Protein AF-A0A327WP35-F1 (afdb_monomer)

Foldseek 3Di:
DVVVVVVVVVVVVVVVVVVVVVVVVCVVPDQDVLFQPPPPQFQKAKEAQAQEDDPDPPPDPDDDPPDLQNGKIWMDGRHDTPDIGRGPPDDDDPRYHYHHQNVYYDYQFAAAQEDADDDPVVQSVCVVVRHQHYEHEADDLVLVVVQVCVVVVVTDGHNYAYAYHAEDADDPPDDPRHHHDDDPVSVVVVVVVRVVSPHFDKDFAFPDDCVVPVCSVVQTQWIDGPNDIQGNVNVVVVVCVVVDPDVVVVVVVVVVVVCVVPVD

Nearest PDB structures (foldseek):
  2p9b-assembly1_A  TM=7.396E-01  e=9.926E-09  Bifidobacterium longum NCC2705
  6i5s-assembly1_A  TM=8.007E-01  e=2.332E-06  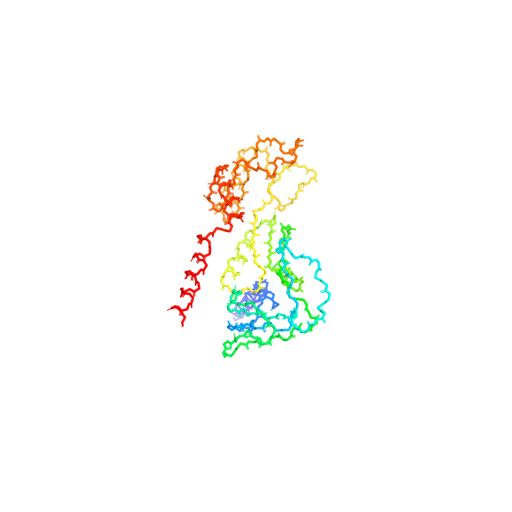Streptomyces purpureus
  3mkv-assembly1_G  TM=6.821E-01  e=1.939E-07  unidentified
  4ub9-assembly1_D  TM=6.485E-01  e=1.435E-06  Gulosibacter molinativorax

Solvent-accessible surface area (backbone atoms only — not comparable to full-atom values): 15355 Å² total; per-r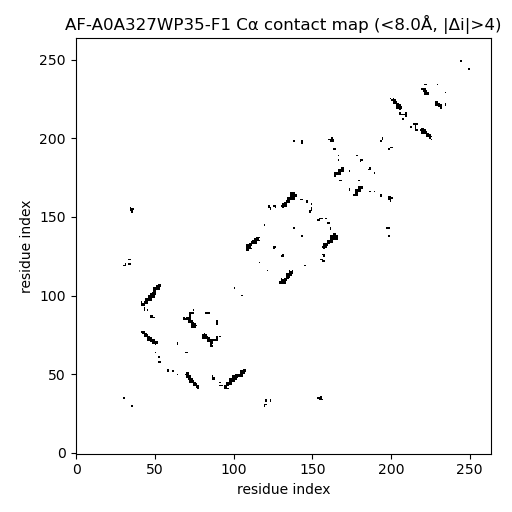esidue (Å²): 123,68,66,65,53,53,53,52,53,51,51,50,51,50,52,51,50,51,51,50,52,52,49,51,50,51,59,72,69,48,77,58,67,82,35,58,57,82,66,85,74,60,66,23,40,32,41,25,38,18,37,73,58,67,91,54,98,80,58,65,84,79,67,78,74,89,47,79,85,66,21,23,19,40,34,32,45,73,94,40,80,75,46,77,42,47,40,92,67,64,86,72,66,91,80,43,44,77,40,84,30,68,95,39,74,47,62,79,66,39,69,47,79,77,40,76,71,87,54,76,68,54,38,47,53,38,44,75,72,46,28,46,30,37,28,29,61,47,24,50,79,64,55,58,52,47,42,52,36,42,75,68,66,68,36,64,59,38,51,68,44,47,30,38,51,42,75,43,53,84,60,97,84,58,53,92,82,41,45,72,37,90,46,72,68,52,46,52,50,50,54,52,52,35,47,75,74,68,32,62,77,72,48,73,41,54,82,58,65,51,91,83,42,63,69,38,70,80,62,45,49,23,40,35,48,93,94,41,80,35,46,46,69,56,50,50,51,51,53,49,55,74,70,50,88,42,74,66,55,54,50,51,51,49,50,50,55,48,50,57,68,73,77,110

Structure (mmCIF, N/CA/C/O backbone):
data_AF-A0A327WP35-F1
#
_entry.id   AF-A0A327WP35-F1
#
loop_
_atom_site.group_PDB
_atom_site.id
_atom_site.type_symbol
_atom_site.label_atom_id
_atom_site.label_alt_id
_atom_site.label_comp_id
_atom_site.label_asym_id
_atom_site.label_entity_id
_atom_site.label_seq_id
_atom_site.pdbx_PDB_ins_code
_atom_site.Cartn_x
_atom_site.Cartn_y
_atom_site.Cartn_z
_atom_site.occupancy
_atom_site.B_iso_or_equiv
_atom_site.auth_seq_id
_atom_site.auth_comp_id
_atom_site.auth_asym_id
_atom_site.auth_atom_id
_atom_site.pdbx_PDB_model_num
ATOM 1 N N . MET A 1 1 ? 46.473 -48.676 14.036 1.00 58.28 1 MET A N 1
ATOM 2 C CA . MET A 1 1 ? 45.541 -47.990 14.966 1.00 58.28 1 MET A CA 1
ATOM 3 C C . MET A 1 1 ? 45.410 -46.455 14.823 1.00 58.28 1 MET A C 1
ATOM 5 O O . MET A 1 1 ? 44.336 -45.978 15.166 1.00 58.28 1 MET A O 1
ATOM 9 N N . PRO A 1 2 ? 46.379 -45.650 14.324 1.00 69.69 2 PRO A N 1
ATOM 10 C CA . PRO A 1 2 ? 46.227 -44.179 14.314 1.00 69.69 2 PRO A CA 1
ATOM 11 C C . PRO A 1 2 ? 45.311 -43.630 13.198 1.00 69.69 2 PRO A C 1
ATOM 13 O O . PRO A 1 2 ? 44.576 -42.672 13.425 1.00 69.69 2 PRO A O 1
ATOM 16 N N . ARG A 1 3 ? 45.270 -44.276 12.021 1.00 69.44 3 ARG A N 1
ATOM 17 C CA . ARG A 1 3 ? 44.440 -43.836 10.878 1.00 69.44 3 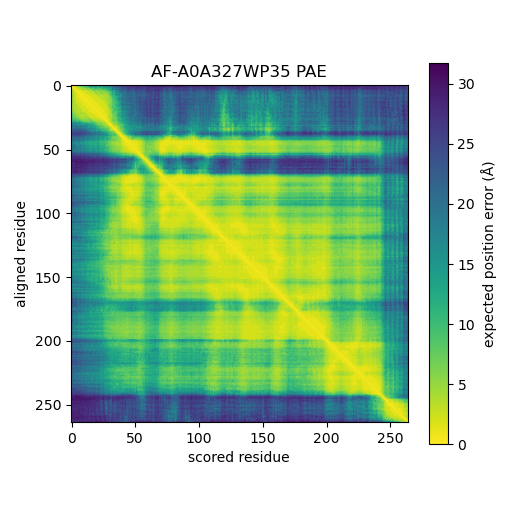ARG A CA 1
ATOM 18 C C . ARG A 1 3 ? 42.931 -43.866 11.154 1.00 69.44 3 ARG A C 1
ATOM 20 O O . ARG A 1 3 ? 42.230 -42.947 10.754 1.00 69.44 3 ARG A O 1
ATOM 27 N N . SER A 1 4 ? 42.425 -44.869 11.875 1.00 75.50 4 SER A N 1
ATOM 28 C CA . SER A 1 4 ? 40.988 -44.968 12.183 1.00 75.50 4 SER A CA 1
ATOM 29 C C . SER A 1 4 ? 40.518 -43.912 13.189 1.00 75.50 4 SER A C 1
ATOM 31 O O . SER A 1 4 ? 39.384 -43.448 13.093 1.00 75.50 4 SER A O 1
ATOM 33 N N . LYS A 1 5 ? 41.383 -43.486 14.122 1.00 76.38 5 LYS A N 1
ATOM 34 C CA . LYS A 1 5 ? 41.104 -42.351 15.017 1.00 76.38 5 LYS A CA 1
ATOM 35 C C . LYS A 1 5 ? 41.083 -41.030 14.247 1.00 76.38 5 LYS A C 1
ATOM 37 O O . LYS A 1 5 ? 40.146 -40.265 14.425 1.00 76.38 5 LYS A O 1
ATOM 42 N N . ALA A 1 6 ? 42.046 -40.804 13.351 1.00 78.31 6 ALA A N 1
ATOM 43 C CA . ALA A 1 6 ? 42.086 -39.602 12.516 1.00 78.31 6 ALA A CA 1
ATOM 44 C C . ALA A 1 6 ? 40.848 -39.474 11.608 1.00 78.31 6 ALA A C 1
ATOM 46 O O . ALA A 1 6 ? 40.255 -38.404 11.539 1.00 78.31 6 ALA A O 1
ATOM 47 N N . ILE A 1 7 ? 40.400 -40.576 10.991 1.00 83.56 7 ILE A N 1
ATOM 48 C CA . ILE A 1 7 ? 39.177 -40.600 10.168 1.00 83.56 7 ILE A CA 1
ATOM 49 C C . ILE A 1 7 ? 37.931 -40.283 11.011 1.00 83.56 7 ILE A C 1
ATOM 51 O O . ILE A 1 7 ? 37.096 -39.492 10.585 1.00 83.56 7 ILE A O 1
ATOM 55 N N . LYS A 1 8 ? 37.810 -40.844 12.224 1.00 83.19 8 LYS A N 1
ATOM 56 C CA . LYS A 1 8 ? 36.684 -40.542 13.129 1.00 83.19 8 LYS A CA 1
ATOM 57 C C . LYS A 1 8 ? 36.677 -39.082 13.584 1.00 83.19 8 LYS A C 1
ATOM 59 O O . LYS A 1 8 ? 35.620 -38.464 13.593 1.00 83.19 8 LYS A O 1
ATOM 64 N N . VAL A 1 9 ? 37.840 -38.528 13.928 1.00 83.69 9 VAL A N 1
ATOM 65 C CA . VAL A 1 9 ? 37.973 -37.114 14.316 1.00 83.69 9 VAL A CA 1
ATOM 66 C C . VAL A 1 9 ? 37.618 -36.193 13.145 1.00 83.69 9 VAL A C 1
ATOM 68 O O . VAL A 1 9 ? 36.856 -35.251 13.335 1.00 83.69 9 VAL A O 1
ATOM 71 N N . ALA A 1 10 ? 38.084 -36.498 11.930 1.00 83.38 10 ALA A N 1
ATOM 72 C CA . ALA A 1 10 ? 37.740 -35.737 10.730 1.00 83.38 10 ALA A CA 1
ATOM 73 C C . ALA A 1 10 ? 36.239 -35.809 10.394 1.00 83.38 10 ALA A C 1
ATOM 75 O O . ALA A 1 10 ? 35.638 -34.791 10.063 1.00 83.38 10 ALA A O 1
ATOM 76 N N . ALA A 1 11 ? 35.614 -36.984 10.534 1.00 87.38 11 ALA A N 1
ATOM 77 C CA . ALA A 1 11 ? 34.177 -37.151 10.323 1.00 87.38 11 ALA A CA 1
ATOM 78 C C . ALA A 1 11 ? 33.345 -36.353 11.343 1.00 87.38 11 ALA A C 1
ATOM 80 O O . ALA A 1 11 ? 32.386 -35.687 10.964 1.00 87.38 11 ALA A O 1
ATOM 81 N N . ILE A 1 12 ? 33.736 -36.366 12.623 1.00 89.69 12 ILE A N 1
ATOM 82 C CA . ILE A 1 12 ? 33.080 -35.569 13.671 1.00 89.69 12 ILE A CA 1
ATOM 83 C C . ILE A 1 12 ? 33.238 -34.069 13.388 1.00 89.69 12 ILE A C 1
ATOM 85 O O . ILE A 1 12 ? 32.255 -33.335 13.454 1.00 89.69 12 ILE A O 1
ATOM 89 N N . ALA A 1 13 ? 34.441 -33.617 13.021 1.00 87.00 13 ALA A N 1
ATOM 90 C CA . ALA A 1 13 ? 34.689 -32.219 12.674 1.00 87.00 13 ALA A CA 1
ATOM 91 C C . ALA A 1 13 ? 33.832 -31.764 11.481 1.00 87.00 13 ALA A C 1
ATOM 93 O O . ALA A 1 13 ? 33.217 -30.706 11.550 1.00 87.00 13 ALA A O 1
ATOM 94 N N . LEU A 1 14 ? 33.715 -32.589 10.434 1.00 90.75 14 LEU A N 1
ATOM 95 C CA . LEU A 1 14 ? 32.868 -32.301 9.275 1.00 90.75 14 LEU A CA 1
ATOM 96 C C . LEU A 1 14 ? 31.386 -32.181 9.657 1.00 90.75 14 LEU A C 1
ATOM 98 O O . LEU A 1 14 ? 30.721 -31.244 9.224 1.00 90.75 14 LEU A O 1
ATOM 102 N N . VAL A 1 15 ? 30.870 -33.091 10.490 1.00 92.88 15 VAL A N 1
ATOM 103 C CA . VAL A 1 15 ? 29.480 -33.032 10.975 1.00 92.88 15 VAL A CA 1
ATOM 104 C C . VAL A 1 15 ? 29.236 -31.759 11.786 1.00 92.88 15 VAL A C 1
ATOM 106 O O . VAL A 1 15 ? 28.225 -31.093 11.574 1.00 92.88 15 VAL A O 1
ATOM 109 N N . ILE A 1 16 ? 30.171 -31.377 12.661 1.00 91.38 16 ILE A N 1
ATOM 110 C CA . ILE A 1 16 ? 30.085 -30.127 13.430 1.00 91.38 16 ILE A CA 1
ATOM 111 C C . ILE A 1 16 ? 30.112 -28.918 12.489 1.00 91.38 16 ILE A C 1
ATOM 113 O O . ILE A 1 16 ? 29.276 -28.032 12.630 1.00 91.38 16 ILE A O 1
ATOM 117 N N . SER A 1 17 ? 31.008 -28.882 11.500 1.00 90.69 17 SER A N 1
ATOM 118 C CA . SER A 1 17 ? 31.070 -27.788 10.524 1.00 90.69 17 SER A CA 1
ATOM 119 C C . SER A 1 17 ? 29.780 -27.666 9.714 1.00 90.69 17 SER A C 1
ATOM 121 O O . SER A 1 17 ? 29.277 -26.558 9.552 1.00 90.69 17 SER A O 1
ATOM 123 N N . ILE A 1 18 ? 29.204 -28.783 9.260 1.00 92.69 18 ILE A N 1
ATOM 124 C CA . ILE A 1 18 ? 27.910 -28.790 8.564 1.00 92.69 18 ILE A CA 1
ATOM 125 C C . ILE A 1 18 ? 26.802 -28.279 9.492 1.00 92.69 18 ILE A C 1
ATOM 127 O O . ILE A 1 18 ? 26.010 -27.439 9.077 1.00 92.69 18 ILE A O 1
ATOM 131 N N . ALA A 1 19 ? 26.761 -28.725 10.750 1.00 89.50 19 ALA A N 1
ATOM 132 C CA . ALA A 1 19 ? 25.765 -28.276 11.721 1.00 89.50 19 ALA A CA 1
ATOM 133 C C . ALA A 1 19 ? 25.895 -26.777 12.046 1.00 89.50 19 ALA A C 1
ATOM 135 O O . ALA A 1 19 ? 24.884 -26.081 12.143 1.00 89.50 19 ALA A O 1
ATOM 136 N N . VAL A 1 20 ? 27.120 -26.260 12.169 1.00 91.25 20 VAL A N 1
ATOM 137 C CA . VAL A 1 20 ? 27.394 -24.832 12.388 1.00 91.25 20 VAL A CA 1
ATOM 138 C C . VAL A 1 20 ? 26.987 -24.016 11.167 1.00 91.25 20 VAL A C 1
ATOM 140 O O . VAL A 1 20 ? 26.280 -23.026 11.321 1.00 91.25 20 VAL A O 1
ATOM 143 N N . LEU A 1 21 ? 27.357 -24.445 9.957 1.00 90.00 21 LEU A N 1
ATOM 144 C CA . LEU A 1 21 ? 26.956 -23.772 8.720 1.00 90.00 21 LEU A CA 1
ATOM 145 C C . LEU A 1 21 ? 25.437 -23.788 8.542 1.00 90.00 21 LEU A C 1
ATOM 147 O O . LEU A 1 21 ? 24.863 -22.754 8.224 1.00 90.00 21 LEU A O 1
ATOM 151 N N . ALA A 1 22 ? 24.772 -24.911 8.818 1.00 84.38 22 ALA A N 1
ATOM 152 C CA . ALA A 1 22 ? 23.316 -25.007 8.796 1.00 84.38 22 ALA A CA 1
ATOM 153 C C . ALA A 1 22 ? 22.663 -24.104 9.856 1.00 84.38 22 ALA A C 1
ATOM 155 O O . ALA A 1 22 ? 21.655 -23.464 9.574 1.00 84.38 22 ALA A O 1
ATOM 156 N N . SER A 1 23 ? 23.246 -23.999 11.053 1.00 79.56 23 SER A N 1
ATOM 157 C CA . SER A 1 23 ? 22.736 -23.127 12.121 1.00 79.56 23 SER A CA 1
ATOM 158 C C . SER A 1 23 ? 22.918 -21.647 11.787 1.00 79.56 23 SER A C 1
ATOM 160 O O . SER A 1 23 ? 21.991 -20.866 11.975 1.00 79.56 23 SER A O 1
ATOM 162 N N . LEU A 1 24 ? 24.076 -21.261 11.244 1.00 81.62 24 LEU A N 1
ATOM 163 C CA . LEU A 1 24 ? 24.334 -19.905 10.751 1.00 81.62 24 LEU A CA 1
ATOM 164 C C . LEU A 1 24 ? 23.405 -19.563 9.585 1.00 81.62 24 LEU A C 1
ATOM 166 O O . LEU A 1 24 ? 22.818 -18.488 9.562 1.00 81.62 24 LEU A O 1
ATOM 170 N N . TRP A 1 25 ? 23.202 -20.503 8.663 1.00 76.94 25 TRP A N 1
ATOM 171 C CA . TRP A 1 25 ? 22.258 -20.372 7.557 1.00 76.94 25 TRP A CA 1
ATOM 172 C C . TRP A 1 25 ? 20.821 -20.180 8.053 1.00 76.94 25 TRP A C 1
ATOM 174 O O . TRP A 1 25 ? 20.119 -19.286 7.588 1.00 76.94 25 TRP A O 1
ATOM 184 N N . MET A 1 26 ? 20.393 -20.959 9.051 1.00 74.25 26 MET A N 1
ATOM 185 C CA . MET A 1 26 ? 19.089 -20.773 9.690 1.00 74.25 26 MET A CA 1
ATOM 186 C C . MET A 1 26 ? 18.983 -19.442 10.434 1.00 74.25 26 MET A C 1
ATOM 188 O O . MET A 1 26 ? 17.903 -18.865 10.456 1.00 74.25 26 MET A O 1
ATOM 192 N N . LEU A 1 27 ? 20.063 -18.942 11.036 1.00 69.88 27 LEU A N 1
ATOM 193 C CA . LEU A 1 27 ? 20.065 -17.644 11.708 1.00 69.88 27 LEU A CA 1
ATOM 194 C C . LEU A 1 27 ? 19.922 -16.490 10.705 1.00 69.88 27 LEU A C 1
ATOM 196 O O . LEU A 1 27 ? 19.151 -15.574 10.956 1.00 69.88 27 LEU A O 1
ATOM 200 N N . ILE A 1 28 ? 20.608 -16.569 9.561 1.00 70.75 28 ILE A N 1
ATOM 201 C CA . ILE A 1 28 ? 20.555 -15.566 8.483 1.00 70.75 28 ILE A CA 1
ATOM 202 C C . ILE A 1 28 ? 19.177 -15.534 7.810 1.00 70.75 28 ILE A C 1
ATOM 204 O O . ILE A 1 28 ? 18.700 -14.472 7.431 1.00 70.75 28 ILE A O 1
ATOM 208 N N . LEU A 1 29 ? 18.530 -16.692 7.656 1.00 68.00 29 LEU A N 1
ATOM 209 C CA . LEU A 1 29 ? 17.219 -16.794 7.010 1.00 68.00 29 LEU A CA 1
ATOM 210 C C . LEU A 1 29 ? 16.035 -16.607 7.963 1.00 68.00 29 LEU A C 1
ATOM 212 O O . LEU A 1 29 ? 14.888 -16.652 7.513 1.00 68.00 29 LEU A O 1
ATOM 216 N N . ARG A 1 30 ? 16.271 -16.448 9.270 1.00 67.38 30 ARG A N 1
ATOM 217 C CA . ARG A 1 30 ? 15.182 -16.217 10.219 1.00 67.38 30 ARG A CA 1
ATOM 218 C C . ARG A 1 30 ? 14.632 -14.804 10.018 1.00 67.38 30 ARG A C 1
ATOM 220 O O . ARG A 1 30 ? 15.399 -13.851 10.136 1.00 67.38 30 ARG A O 1
ATOM 227 N N . PRO A 1 31 ? 13.315 -14.660 9.777 1.00 65.19 31 PRO A N 1
ATOM 228 C CA . PRO A 1 31 ? 12.684 -13.351 9.772 1.00 65.19 31 PRO A CA 1
ATOM 229 C C . PRO A 1 31 ? 12.992 -12.623 11.088 1.00 65.19 31 PRO A C 1
ATOM 231 O O . PRO A 1 31 ? 13.018 -13.278 12.139 1.00 65.19 31 PRO A O 1
ATOM 234 N N . PRO A 1 32 ? 13.206 -11.299 11.067 1.00 67.44 32 PRO A N 1
ATOM 235 C CA . PRO A 1 32 ? 13.430 -10.546 12.289 1.00 67.44 32 PRO A CA 1
ATOM 236 C C . PRO A 1 32 ? 12.237 -10.736 13.230 1.00 67.44 32 PRO A C 1
ATOM 238 O O . PRO A 1 32 ? 11.079 -10.679 12.811 1.00 67.44 32 PRO A O 1
ATOM 241 N N . SER A 1 33 ? 12.517 -10.973 14.513 1.00 65.69 33 SER A N 1
ATOM 242 C CA . SER A 1 33 ? 11.504 -11.316 15.524 1.00 65.69 33 SER A CA 1
ATOM 243 C C . SER A 1 33 ? 10.370 -10.289 15.620 1.00 65.69 33 SER A C 1
ATOM 245 O O . SER A 1 33 ? 9.241 -10.658 15.931 1.00 65.69 33 SER A O 1
ATOM 247 N N . ALA A 1 34 ? 10.650 -9.024 15.287 1.00 65.56 34 ALA A N 1
ATOM 248 C CA . ALA A 1 34 ? 9.668 -7.944 15.215 1.00 65.56 34 ALA A CA 1
ATOM 249 C C . ALA A 1 34 ? 8.529 -8.209 14.207 1.00 65.56 34 ALA A C 1
ATOM 251 O O . ALA A 1 34 ? 7.401 -7.800 14.453 1.00 65.56 34 ALA A O 1
ATOM 252 N N . LEU A 1 35 ? 8.794 -8.927 13.110 1.00 66.81 35 LEU A N 1
ATOM 253 C CA . LEU A 1 35 ? 7.792 -9.279 12.090 1.00 66.81 35 LEU A CA 1
ATOM 254 C C . LEU A 1 35 ? 7.125 -10.636 12.339 1.00 66.81 35 LEU A C 1
ATOM 256 O O . LEU A 1 35 ? 6.118 -10.960 11.711 1.00 66.81 35 LEU A O 1
ATOM 260 N N . GLN A 1 36 ? 7.704 -11.431 13.242 1.00 64.44 36 GLN A N 1
ATOM 261 C CA . GLN A 1 36 ? 7.195 -12.737 13.664 1.00 64.44 36 GLN A CA 1
ATOM 262 C C . GLN A 1 36 ? 6.273 -12.649 14.873 1.00 64.44 36 GLN A C 1
ATOM 264 O O . GLN A 1 36 ? 5.850 -13.689 15.385 1.00 64.44 36 GLN A O 1
ATOM 269 N N . GLN A 1 37 ? 6.011 -11.441 15.383 1.00 58.56 37 GLN A N 1
ATOM 270 C CA . GLN A 1 37 ? 5.171 -11.280 16.553 1.00 58.56 37 GLN A CA 1
ATOM 271 C C . GLN A 1 37 ? 3.835 -11.956 16.257 1.00 58.56 37 GLN A C 1
ATOM 273 O O . GLN A 1 37 ? 3.154 -11.621 15.290 1.00 58.56 37 GLN A O 1
ATOM 278 N N . GLN A 1 38 ? 3.498 -12.969 17.053 1.00 55.66 38 GLN A N 1
ATOM 279 C CA . GLN A 1 38 ? 2.230 -13.669 16.951 1.00 55.66 38 GLN A CA 1
ATOM 280 C C . GLN A 1 38 ? 1.179 -12.680 17.447 1.00 55.66 38 GLN A C 1
ATOM 282 O O . GLN A 1 38 ? 0.852 -12.650 18.633 1.00 55.66 38 GLN A O 1
ATOM 287 N N . ALA A 1 39 ? 0.765 -11.757 16.575 1.00 58.44 39 ALA A N 1
ATOM 288 C CA . ALA A 1 39 ? -0.173 -10.727 16.959 1.00 58.44 39 ALA A CA 1
ATOM 289 C C . ALA A 1 39 ? -1.431 -11.439 17.421 1.00 58.44 39 ALA A C 1
ATOM 291 O O . ALA A 1 39 ? -2.020 -12.239 16.689 1.00 58.44 39 ALA A O 1
ATOM 292 N N . PHE A 1 40 ? -1.819 -11.157 18.661 1.00 65.88 40 PHE A N 1
ATOM 293 C CA . PHE A 1 40 ? -3.175 -11.401 19.094 1.00 65.88 40 PHE A CA 1
ATOM 294 C C . PHE A 1 40 ? -4.084 -10.782 18.031 1.00 65.88 40 PHE A C 1
ATOM 296 O O . PHE A 1 40 ? -4.084 -9.567 17.841 1.00 65.88 40 PHE A O 1
ATOM 303 N N . LYS A 1 41 ? -4.768 -11.639 17.272 1.00 76.06 41 LYS A N 1
ATOM 304 C CA . LYS A 1 41 ? -5.639 -11.243 16.173 1.00 76.06 41 LYS A CA 1
ATOM 305 C C . LYS A 1 41 ? -7.068 -11.354 16.686 1.00 76.06 41 LYS A C 1
ATOM 307 O O . LYS A 1 41 ? -7.661 -12.428 16.570 1.00 76.06 41 LYS A O 1
ATOM 312 N N . PRO A 1 42 ? -7.602 -10.309 17.340 1.00 82.62 42 PRO A N 1
ATOM 313 C CA . PRO A 1 42 ? -8.987 -10.339 17.768 1.00 82.62 42 PRO A CA 1
ATOM 314 C C . PRO A 1 42 ? -9.887 -10.482 16.537 1.00 82.62 42 PRO A C 1
ATOM 316 O O . PRO A 1 42 ? -9.608 -9.918 15.480 1.00 82.62 42 PRO A O 1
ATOM 319 N N . ASN A 1 43 ? -10.987 -11.222 16.678 1.00 87.38 43 ASN A N 1
ATOM 320 C CA . ASN A 1 43 ? -11.971 -11.356 15.599 1.00 87.38 43 ASN A CA 1
ATOM 321 C C . ASN A 1 43 ? -12.656 -10.015 15.286 1.00 87.38 43 ASN A C 1
ATOM 323 O O . ASN A 1 43 ? -13.086 -9.790 14.154 1.00 87.38 43 ASN A O 1
ATOM 327 N N . ALA A 1 44 ? -12.737 -9.133 16.286 1.00 95.25 44 ALA A N 1
ATOM 328 C CA . ALA A 1 44 ? -13.258 -7.784 16.158 1.00 95.25 44 ALA A CA 1
ATOM 329 C C . ALA A 1 44 ? -12.526 -6.810 17.094 1.00 95.25 44 ALA A C 1
ATOM 331 O O . ALA A 1 44 ? -12.147 -7.177 18.210 1.00 95.25 44 ALA A O 1
ATOM 332 N N . VAL A 1 45 ? -12.378 -5.562 16.655 1.00 97.25 45 VAL A N 1
ATOM 333 C CA . VAL A 1 45 ? -11.869 -4.432 17.444 1.00 97.25 45 VAL A CA 1
ATOM 334 C C . VAL A 1 45 ? -12.892 -3.305 17.382 1.00 97.25 45 VAL A C 1
ATOM 336 O O . VAL A 1 45 ? -13.293 -2.904 16.293 1.00 97.25 45 VAL A O 1
ATOM 339 N N . LEU A 1 46 ? -13.305 -2.787 18.535 1.00 97.56 46 LEU A N 1
ATOM 340 C CA . LEU A 1 46 ? -14.132 -1.590 18.638 1.00 97.56 46 LEU A CA 1
ATOM 341 C C . LEU A 1 46 ? -13.258 -0.450 19.154 1.00 97.56 46 LEU A C 1
ATOM 343 O O . LEU A 1 46 ? -12.857 -0.461 20.316 1.00 97.56 46 LEU A O 1
ATOM 347 N N . PHE A 1 47 ? -12.977 0.528 18.301 1.00 97.50 47 PHE A N 1
ATOM 348 C CA . PHE A 1 47 ? -12.430 1.810 18.729 1.00 97.50 47 PHE A CA 1
ATOM 349 C C . PHE A 1 47 ? -13.597 2.685 19.173 1.00 97.50 47 PHE A C 1
ATOM 351 O O . PHE A 1 47 ? -14.454 2.997 18.353 1.00 97.50 47 PHE A O 1
ATOM 358 N N . ASP A 1 48 ? -13.656 3.069 20.441 1.00 96.25 48 ASP A N 1
ATOM 359 C CA . ASP A 1 48 ? -14.724 3.910 20.986 1.00 96.25 48 ASP A CA 1
ATOM 360 C C . ASP A 1 48 ? -14.165 5.253 21.470 1.00 96.25 48 ASP A C 1
ATOM 362 O O . ASP A 1 48 ? -12.973 5.376 21.754 1.00 96.25 48 ASP A O 1
ATOM 366 N N . ASN A 1 49 ? -15.022 6.267 21.584 1.00 94.31 49 ASN A N 1
ATOM 367 C CA . ASN A 1 49 ? -14.665 7.623 22.017 1.00 94.31 49 ASN A CA 1
ATOM 368 C C . ASN A 1 49 ? -13.572 8.299 21.161 1.00 94.31 49 ASN A C 1
ATOM 370 O O . ASN A 1 49 ? -12.831 9.146 21.664 1.00 94.31 49 ASN A O 1
ATOM 374 N N . VAL A 1 50 ? -13.461 7.953 19.877 1.00 93.38 50 VAL A N 1
ATOM 375 C CA . VAL A 1 50 ? -12.450 8.510 18.964 1.00 93.38 50 VAL A CA 1
ATOM 376 C C . VAL A 1 50 ? -12.985 9.705 18.183 1.00 93.38 50 VAL A C 1
ATOM 378 O O . VAL A 1 50 ? -14.166 9.773 17.846 1.00 93.38 50 VAL A O 1
ATOM 381 N N . ARG A 1 51 ? -12.098 10.630 17.809 1.00 89.88 51 ARG A N 1
ATOM 382 C CA . ARG A 1 51 ? -12.358 11.577 16.713 1.00 89.88 51 ARG A CA 1
ATOM 383 C C . ARG A 1 51 ? -11.957 10.916 15.398 1.00 89.88 51 ARG A C 1
ATOM 385 O O . ARG A 1 51 ? -10.776 10.629 15.227 1.00 89.88 51 ARG A O 1
ATOM 392 N N . VAL A 1 52 ? -12.877 10.690 14.463 1.00 88.50 52 VAL A N 1
ATOM 393 C CA . VAL A 1 52 ? -12.515 10.100 13.162 1.00 88.50 52 VAL A CA 1
ATOM 394 C C . VAL A 1 52 ? -12.165 11.203 12.169 1.00 88.50 52 VAL A C 1
ATOM 396 O O . VAL A 1 52 ? -12.985 12.064 11.861 1.00 88.50 52 VAL A O 1
ATOM 399 N N . LEU A 1 53 ? -10.943 11.171 11.640 1.00 86.25 53 LEU A N 1
ATOM 400 C CA . LEU A 1 53 ? -10.535 12.017 10.524 1.00 86.25 53 LEU A CA 1
ATOM 401 C C . LEU A 1 53 ? -10.954 11.361 9.205 1.00 86.25 53 LEU A C 1
ATOM 403 O O . LEU A 1 53 ? -10.332 10.400 8.753 1.00 86.25 53 LEU A O 1
ATOM 407 N N . SER A 1 54 ? -12.009 11.894 8.589 1.00 77.81 54 SER A N 1
ATOM 408 C CA . SER A 1 54 ? -12.429 11.509 7.240 1.00 77.81 54 SER A CA 1
ATOM 409 C C . SER A 1 54 ? -11.649 12.294 6.186 1.00 77.81 54 SER A C 1
ATOM 411 O O . SER A 1 54 ? -11.360 13.468 6.389 1.00 77.81 54 SER A O 1
ATOM 413 N N . MET A 1 55 ? -11.338 11.650 5.058 1.00 75.88 55 MET A N 1
ATOM 414 C CA . MET A 1 55 ? -10.671 12.269 3.897 1.00 75.88 55 MET A CA 1
ATOM 415 C C . MET A 1 55 ? -11.667 12.629 2.777 1.00 75.88 55 MET A C 1
ATOM 417 O O . MET A 1 55 ? -11.270 12.883 1.642 1.00 75.88 55 MET A O 1
ATOM 421 N N . ALA A 1 56 ? -12.974 12.580 3.061 1.00 70.38 56 ALA A N 1
ATOM 422 C CA . ALA A 1 56 ? -14.022 12.944 2.111 1.00 70.38 56 ALA A CA 1
ATOM 423 C C . ALA A 1 56 ? -14.119 14.471 1.947 1.00 70.38 56 ALA A C 1
ATOM 425 O O . ALA A 1 56 ? -13.922 15.210 2.902 1.00 70.38 56 ALA A O 1
ATOM 426 N N . HIS A 1 57 ? -14.472 14.932 0.744 1.00 49.12 57 HIS A N 1
ATOM 427 C CA . HIS A 1 57 ? -14.377 16.330 0.286 1.00 49.12 57 HIS A CA 1
ATOM 428 C C . HIS A 1 57 ? -15.079 17.400 1.160 1.00 49.12 57 HIS A C 1
ATOM 430 O O . HIS A 1 57 ? -14.762 18.579 1.021 1.00 49.12 57 HIS A O 1
ATOM 436 N N . ASP A 1 58 ? -15.977 16.996 2.065 1.00 54.19 58 ASP A N 1
ATOM 437 C CA . ASP A 1 58 ? -16.712 17.871 2.995 1.00 54.19 58 ASP A CA 1
ATOM 438 C C . ASP A 1 58 ? -16.141 17.894 4.425 1.00 54.19 58 ASP A C 1
ATOM 440 O O . ASP A 1 58 ? -16.728 18.498 5.326 1.00 54.19 58 ASP A O 1
ATOM 444 N N . SER A 1 59 ? -14.989 17.267 4.678 1.00 53.06 59 SER A N 1
ATOM 445 C CA . SER A 1 59 ? -14.309 17.388 5.967 1.00 53.06 59 SER A CA 1
ATOM 446 C C . SER A 1 59 ? -13.670 18.775 6.083 1.00 53.06 59 SER A C 1
ATOM 448 O O . SER A 1 59 ? -12.493 18.965 5.772 1.00 53.06 59 SER A O 1
ATOM 450 N N . GLN A 1 60 ? -14.447 19.766 6.535 1.00 51.94 60 GLN A N 1
ATOM 451 C CA . GLN A 1 60 ? -13.880 20.976 7.132 1.00 51.94 60 GLN A CA 1
ATOM 452 C C . GLN A 1 60 ? -12.841 20.558 8.182 1.00 51.94 60 GLN A C 1
ATOM 454 O O . GLN A 1 60 ? -13.021 19.539 8.854 1.00 51.94 60 GLN A O 1
ATOM 459 N N . ALA A 1 61 ? -11.746 21.320 8.302 1.00 53.38 61 ALA A N 1
ATOM 460 C CA . ALA A 1 61 ? -10.719 21.086 9.315 1.00 53.38 61 ALA A CA 1
ATOM 461 C C . ALA A 1 61 ? -11.401 20.832 10.664 1.00 53.38 61 ALA A C 1
ATOM 463 O O . ALA A 1 61 ? -12.096 21.719 11.151 1.00 53.38 61 ALA A O 1
ATOM 464 N N . LEU A 1 62 ? -11.268 19.617 11.209 1.00 54.94 62 LEU A N 1
ATOM 465 C CA . LEU A 1 62 ? -12.029 19.216 12.390 1.00 54.94 62 LEU A CA 1
ATOM 466 C C . LEU A 1 62 ? -11.669 20.163 13.545 1.00 54.94 62 LEU A C 1
ATOM 468 O O . LEU A 1 62 ? -10.529 20.101 14.022 1.00 54.94 62 LEU A O 1
ATOM 472 N N . PRO A 1 63 ? -12.585 21.033 14.018 1.00 55.69 63 PRO A N 1
ATOM 473 C CA . PRO A 1 63 ? -12.359 21.710 15.282 1.00 55.69 63 PRO A CA 1
ATOM 474 C C . PRO A 1 63 ? -12.226 20.652 16.388 1.00 55.69 63 PRO A C 1
ATOM 476 O O . PRO A 1 63 ? -12.660 19.504 16.240 1.00 55.69 63 PRO A O 1
ATOM 479 N N . ALA A 1 64 ? -11.591 21.010 17.507 1.00 59.53 64 ALA A N 1
ATOM 480 C CA . ALA A 1 64 ? -11.620 20.143 18.682 1.00 59.53 64 ALA A CA 1
ATOM 481 C C . ALA A 1 64 ? -13.090 19.827 19.021 1.00 59.53 64 ALA A C 1
ATOM 483 O O . ALA A 1 64 ? -13.898 20.757 18.976 1.00 59.53 64 ALA A O 1
ATOM 484 N N . PRO A 1 65 ? -13.441 18.561 19.326 1.00 59.94 65 PRO A N 1
ATOM 485 C CA . PRO A 1 65 ? -14.828 18.208 19.558 1.00 59.94 65 PRO A CA 1
ATOM 486 C C . PRO A 1 65 ? -15.362 19.046 20.720 1.00 59.94 65 PRO A C 1
ATOM 488 O O . PRO A 1 65 ? -14.820 18.998 21.827 1.00 59.94 65 PRO A O 1
ATOM 491 N N . ALA A 1 66 ? -16.379 19.857 20.451 1.00 58.22 66 ALA A N 1
ATOM 492 C CA . ALA A 1 66 ? -16.966 20.774 21.418 1.00 58.22 66 ALA A CA 1
ATOM 493 C C . ALA A 1 66 ? -17.855 20.024 22.419 1.00 58.22 66 ALA A C 1
ATOM 495 O O . ALA A 1 66 ? -18.103 20.517 23.521 1.00 58.22 66 ALA A O 1
ATOM 496 N N . THR A 1 67 ? -18.313 18.820 22.057 1.00 61.59 67 THR A N 1
ATOM 497 C CA . THR A 1 67 ? -19.216 17.997 22.866 1.00 61.59 67 THR A CA 1
ATOM 498 C C . THR A 1 67 ? -18.890 16.494 22.784 1.00 61.59 67 THR A C 1
ATOM 500 O O . THR A 1 67 ? -18.391 16.025 21.762 1.00 61.59 67 THR A O 1
ATOM 503 N N . PRO A 1 68 ? -19.214 15.685 23.820 1.00 63.78 68 PRO A N 1
ATOM 504 C CA . PRO A 1 68 ? -19.081 14.222 23.765 1.00 63.78 68 PRO A CA 1
ATOM 505 C C . PRO A 1 68 ? -19.882 13.555 22.635 1.00 63.78 68 PRO A C 1
ATOM 507 O O . PRO A 1 68 ? -19.511 12.477 22.186 1.00 63.78 68 PRO A O 1
ATOM 510 N N . SER A 1 69 ? -20.954 14.196 22.155 1.00 62.72 69 SER A N 1
ATOM 511 C CA . SER A 1 69 ? -21.764 13.735 21.017 1.00 62.72 69 SER A CA 1
ATOM 512 C C . SER A 1 69 ? -21.050 13.800 19.665 1.00 62.72 69 SER A C 1
ATOM 514 O O . SER A 1 69 ? -21.536 13.216 18.702 1.00 62.72 69 SER A O 1
ATOM 516 N N . GLU A 1 70 ? -19.909 14.486 19.581 1.00 74.44 70 GLU A N 1
ATOM 517 C CA . GLU A 1 70 ? -19.066 14.535 18.379 1.00 74.44 70 GLU A CA 1
ATOM 518 C C . GLU A 1 70 ? -18.027 13.402 18.344 1.00 74.44 70 GLU A C 1
ATOM 520 O O . GLU A 1 70 ? -17.325 13.237 17.346 1.00 74.44 70 GLU A O 1
ATOM 525 N N . LEU A 1 71 ? -17.919 12.608 19.418 1.00 87.81 71 LEU A N 1
ATOM 526 C CA . LEU A 1 71 ? -17.080 11.414 19.441 1.00 87.81 71 LEU A CA 1
ATOM 527 C C . LEU A 1 71 ? -17.785 10.244 18.757 1.00 87.81 71 LEU A C 1
ATOM 529 O O . LEU A 1 71 ? -19.001 10.058 18.851 1.00 87.81 71 LEU A O 1
ATOM 533 N N . GLN A 1 72 ? -16.986 9.420 18.097 1.00 91.44 72 GLN A N 1
ATOM 534 C CA . GLN A 1 72 ? -17.453 8.312 17.285 1.00 91.44 72 GLN A CA 1
ATOM 535 C C . GLN A 1 72 ? -16.909 6.983 17.800 1.00 91.44 72 GLN A C 1
ATOM 537 O O . GLN A 1 72 ? -15.927 6.919 18.545 1.00 91.44 72 GLN A O 1
ATOM 542 N N . ALA A 1 73 ? -17.564 5.920 17.355 1.00 95.19 73 ALA A N 1
ATOM 543 C CA . ALA A 1 73 ? -17.130 4.548 17.509 1.00 95.19 73 ALA A CA 1
ATOM 544 C C . ALA A 1 73 ? -16.938 3.915 16.126 1.00 95.19 73 ALA A C 1
ATOM 546 O O . ALA A 1 73 ? -17.737 4.148 15.217 1.00 95.19 73 ALA A O 1
ATOM 547 N N . VAL A 1 74 ? -15.888 3.112 15.969 1.00 95.88 74 VAL A N 1
ATOM 548 C CA . VAL A 1 74 ? -1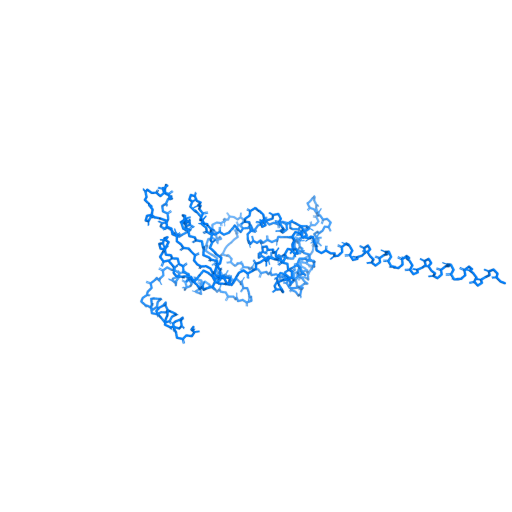5.556 2.386 14.739 1.00 95.88 74 VAL A CA 1
ATOM 549 C C . VAL A 1 74 ? -15.349 0.916 15.075 1.00 95.88 74 VAL A C 1
ATOM 551 O O . VAL A 1 74 ? -14.393 0.555 15.765 1.00 95.88 74 VAL A O 1
ATOM 554 N N . LEU A 1 75 ? -16.240 0.064 14.571 1.00 96.75 75 LEU A N 1
ATOM 555 C CA . LEU A 1 75 ? -16.139 -1.385 14.693 1.00 96.75 75 LEU A CA 1
ATOM 556 C C . LEU A 1 75 ? -15.430 -1.958 13.467 1.00 96.75 75 LEU A C 1
ATOM 558 O O . LEU A 1 75 ? -15.882 -1.792 12.334 1.00 96.75 75 LEU A O 1
ATOM 562 N N . VAL A 1 76 ? -14.348 -2.687 13.704 1.00 96.25 76 VAL A N 1
ATOM 563 C CA . VAL A 1 76 ? -13.609 -3.452 12.700 1.00 96.25 76 VAL A CA 1
ATOM 564 C C . VAL A 1 76 ? -13.820 -4.935 12.975 1.00 96.25 76 VAL A C 1
ATOM 566 O O . VAL A 1 76 ? -13.556 -5.397 14.083 1.00 96.25 76 VAL A O 1
ATOM 569 N N . ILE A 1 77 ? -14.276 -5.692 11.978 1.00 94.38 77 ILE A N 1
ATOM 570 C CA . ILE A 1 77 ? -14.402 -7.155 12.044 1.00 94.38 77 ILE A CA 1
ATOM 571 C C . ILE A 1 77 ? -13.483 -7.752 10.981 1.00 94.38 77 ILE A C 1
ATOM 573 O O . ILE A 1 77 ? -13.576 -7.420 9.797 1.00 94.38 77 ILE A O 1
ATOM 577 N N . GLY A 1 78 ? -12.567 -8.630 11.393 1.00 89.94 78 GLY A N 1
ATOM 578 C CA . GLY A 1 78 ? -11.532 -9.153 10.503 1.00 89.94 78 GLY A CA 1
ATOM 579 C C . GLY A 1 78 ? -10.657 -8.035 9.919 1.00 89.94 78 GLY A C 1
ATOM 580 O O . GLY A 1 78 ? -9.865 -7.441 10.640 1.00 89.94 78 GLY A O 1
ATOM 581 N N . ASN A 1 79 ? -10.787 -7.772 8.612 1.00 88.56 79 ASN A N 1
ATOM 582 C CA . ASN A 1 79 ? -10.026 -6.741 7.887 1.00 88.56 79 ASN A CA 1
ATOM 583 C C . ASN A 1 79 ? -10.927 -5.652 7.273 1.00 88.56 79 ASN A C 1
ATOM 585 O O . ASN A 1 79 ? -10.586 -5.055 6.253 1.00 88.56 79 ASN A O 1
ATOM 589 N N . GLN A 1 80 ? -12.129 -5.461 7.820 1.00 92.25 80 GLN A N 1
ATOM 590 C CA . GLN A 1 80 ? -13.121 -4.541 7.271 1.00 92.25 80 GLN A CA 1
ATOM 591 C C . GLN A 1 80 ? -13.734 -3.678 8.368 1.00 92.25 80 GLN A C 1
ATOM 593 O O . GLN A 1 80 ? -14.010 -4.153 9.470 1.00 92.25 80 GLN A O 1
ATOM 598 N N . ILE A 1 81 ? -13.980 -2.410 8.038 1.00 93.75 81 ILE A N 1
ATOM 599 C CA . ILE A 1 81 ? -14.805 -1.525 8.859 1.00 93.75 81 ILE A CA 1
ATOM 600 C C . ILE A 1 81 ? -16.249 -2.007 8.715 1.00 93.75 81 ILE A C 1
ATOM 602 O O . ILE A 1 81 ? -16.824 -1.926 7.631 1.00 93.75 81 ILE A O 1
ATOM 606 N N . ALA A 1 82 ? -16.803 -2.544 9.798 1.00 94.06 82 ALA A N 1
ATOM 607 C CA . ALA A 1 82 ? -18.159 -3.074 9.839 1.00 94.06 82 ALA A CA 1
ATOM 608 C C . ALA A 1 82 ? -19.186 -1.965 10.100 1.00 94.06 82 ALA A C 1
ATOM 610 O O . ALA A 1 82 ? -20.238 -1.943 9.465 1.00 94.06 82 ALA A O 1
ATOM 611 N N . GLU A 1 83 ? -18.876 -1.035 11.007 1.00 92.62 83 GLU A N 1
ATOM 612 C CA . GLU A 1 83 ? -19.784 0.048 11.387 1.00 92.62 83 GLU A CA 1
ATOM 613 C C . GLU A 1 83 ? -19.013 1.277 11.885 1.00 92.62 83 GLU A 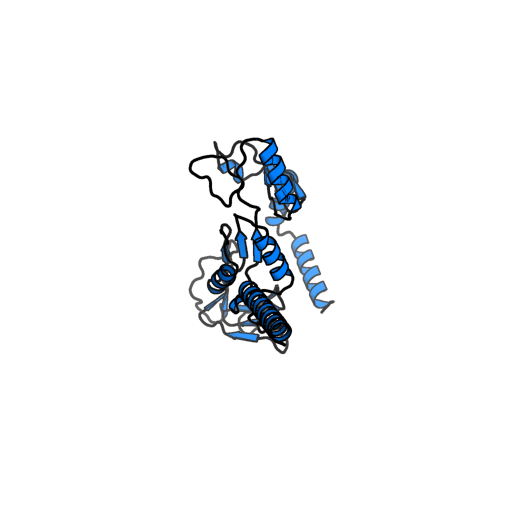C 1
ATOM 615 O O . GLU A 1 83 ? -17.962 1.154 12.517 1.00 92.62 83 GLU A O 1
ATOM 620 N N . ILE A 1 84 ? -19.558 2.465 11.609 1.00 91.06 84 ILE A N 1
ATOM 621 C CA . ILE A 1 84 ? -19.146 3.734 12.215 1.00 91.06 84 ILE A CA 1
ATOM 622 C C . ILE A 1 84 ? -20.401 4.379 12.805 1.00 91.06 84 ILE A C 1
ATOM 624 O O . ILE A 1 84 ? -21.388 4.558 12.093 1.00 91.06 84 ILE A O 1
ATOM 628 N N . GLY A 1 85 ? -20.356 4.749 14.081 1.00 90.31 85 GLY A N 1
ATOM 629 C CA . GLY A 1 85 ? -21.493 5.329 14.794 1.00 90.31 85 GLY A CA 1
ATOM 630 C C . GLY A 1 85 ? -21.073 6.332 15.862 1.00 90.31 85 GLY A C 1
ATOM 631 O O . GLY A 1 85 ? -19.911 6.731 15.938 1.00 90.31 85 GLY A O 1
ATOM 632 N N . VAL A 1 86 ? -22.030 6.750 16.690 1.00 91.56 86 VAL A N 1
ATOM 633 C CA . VAL A 1 86 ? -21.765 7.615 17.852 1.00 91.56 86 VAL A CA 1
ATOM 634 C C . VAL A 1 86 ? -21.056 6.799 18.934 1.00 91.56 86 VAL A C 1
ATOM 636 O O . VAL A 1 86 ? -21.338 5.605 19.094 1.00 91.56 86 VAL A O 1
ATOM 639 N N . ALA A 1 87 ? -20.154 7.429 19.687 1.00 93.44 87 ALA A N 1
ATOM 640 C CA . ALA A 1 87 ? -19.484 6.785 20.814 1.00 93.44 87 ALA A CA 1
ATOM 641 C C . ALA A 1 87 ? -20.489 6.114 21.776 1.00 93.44 87 ALA A C 1
ATOM 643 O O . ALA A 1 87 ? -21.559 6.657 22.062 1.00 93.44 87 ALA A O 1
ATOM 644 N N . GLY A 1 88 ? -20.170 4.902 22.233 1.00 92.75 88 GLY A N 1
ATOM 645 C CA . GLY A 1 88 ? -21.020 4.088 23.112 1.00 92.75 88 GLY A CA 1
ATOM 646 C C . GLY A 1 88 ? -22.303 3.512 22.490 1.00 92.75 88 GLY A C 1
ATOM 647 O O . GLY A 1 88 ? -23.028 2.798 23.181 1.00 92.75 88 GLY A O 1
ATOM 648 N N . SER A 1 89 ? -22.605 3.793 21.216 1.00 92.12 89 SER A N 1
ATOM 649 C CA . SER A 1 89 ? -23.839 3.322 20.556 1.00 92.12 89 SER A CA 1
ATOM 650 C C . SER A 1 89 ? -23.657 2.100 19.652 1.00 92.12 89 SER A C 1
ATOM 652 O O . SER A 1 89 ? -24.636 1.416 19.360 1.00 92.12 89 SER A O 1
ATOM 654 N N . VAL A 1 90 ? -22.423 1.812 19.225 1.00 94.31 90 VAL A N 1
ATOM 655 C CA . VAL A 1 90 ? -22.130 0.730 18.274 1.00 94.31 90 VAL A CA 1
ATOM 656 C C . VAL A 1 90 ? -22.094 -0.620 19.005 1.00 94.31 90 VAL A C 1
ATOM 658 O O . VAL A 1 90 ? -21.230 -0.822 19.865 1.00 94.31 90 VAL A O 1
ATOM 661 N N . PRO A 1 91 ? -23.002 -1.565 18.694 1.00 93.31 91 PRO A N 1
ATOM 662 C CA . PRO A 1 91 ? -22.993 -2.885 19.308 1.00 93.31 91 PRO A CA 1
ATOM 663 C C . PRO A 1 91 ? -21.803 -3.705 18.797 1.00 93.31 91 PRO A C 1
ATOM 665 O O . PRO A 1 91 ? -21.526 -3.749 17.602 1.00 93.31 91 PRO A O 1
ATOM 668 N N . ALA A 1 92 ? -21.122 -4.412 19.699 1.00 93.00 92 ALA A N 1
ATOM 669 C CA . ALA A 1 92 ? -19.972 -5.244 19.358 1.00 93.00 92 ALA A CA 1
ATOM 670 C C . ALA A 1 92 ? -20.206 -6.722 19.727 1.00 93.00 92 ALA A C 1
ATOM 672 O O . ALA A 1 92 ? -20.742 -7.008 20.805 1.00 93.00 92 ALA A O 1
ATOM 673 N N . PRO A 1 93 ? -19.786 -7.688 18.884 1.00 92.31 93 PRO A N 1
ATOM 674 C CA . PRO A 1 93 ? -19.845 -9.110 19.214 1.00 92.31 93 PRO A CA 1
ATOM 675 C C . PRO A 1 93 ? -19.086 -9.458 20.504 1.00 92.31 93 PRO A C 1
ATOM 677 O O . PRO A 1 93 ? -18.127 -8.787 20.896 1.00 92.31 93 PRO A O 1
ATOM 680 N N . ARG A 1 94 ? -19.464 -10.567 21.153 1.00 90.62 94 ARG A N 1
ATOM 681 C CA . ARG A 1 94 ? -18.718 -11.081 22.315 1.00 90.62 94 ARG A CA 1
ATOM 682 C C . ARG A 1 94 ? -17.264 -11.385 21.936 1.00 90.62 94 ARG A C 1
ATOM 684 O O . ARG A 1 94 ? -17.006 -11.983 20.898 1.00 90.62 94 ARG A O 1
ATOM 691 N N . GLY A 1 95 ? -16.330 -11.003 22.808 1.00 89.69 95 GLY A N 1
ATOM 692 C CA . GLY A 1 95 ? -14.891 -11.173 22.576 1.00 89.69 95 GLY A CA 1
ATOM 693 C C . GLY A 1 95 ? -14.243 -10.070 21.731 1.00 89.69 95 GLY A C 1
ATOM 694 O O . GLY A 1 95 ? -13.071 -10.198 21.389 1.00 89.69 95 GLY A O 1
ATOM 695 N N . THR A 1 96 ? -14.977 -8.999 21.406 1.00 95.38 96 THR A N 1
ATOM 696 C CA . THR A 1 96 ? -14.409 -7.804 20.762 1.00 95.38 96 THR A CA 1
ATOM 697 C C . THR A 1 96 ? -13.388 -7.134 21.677 1.00 95.38 96 THR A C 1
ATOM 699 O O . THR A 1 96 ? -13.656 -6.913 22.860 1.00 95.38 96 THR A O 1
ATOM 702 N N . LEU A 1 97 ? -12.228 -6.782 21.123 1.00 96.56 97 LEU A N 1
ATOM 703 C CA . LEU A 1 97 ? -11.252 -5.938 21.802 1.00 96.56 97 LEU A CA 1
ATOM 704 C C . LEU A 1 97 ? -11.764 -4.493 21.807 1.00 96.56 97 LEU A C 1
ATOM 706 O O . LEU A 1 97 ? -11.879 -3.882 20.748 1.00 96.56 97 LEU A O 1
ATOM 710 N N . LEU A 1 98 ? -12.063 -3.952 22.987 1.00 96.44 98 LEU A N 1
ATOM 711 C CA . LEU A 1 98 ? -12.440 -2.549 23.144 1.00 96.44 98 LEU A CA 1
ATOM 712 C C . LEU A 1 98 ? -11.187 -1.683 23.308 1.00 96.44 98 LEU A C 1
ATOM 714 O O . LEU A 1 98 ? -10.362 -1.937 24.186 1.00 96.44 98 LEU A O 1
ATOM 718 N N . VAL A 1 99 ? -11.077 -0.641 22.490 1.00 97.12 99 VAL A N 1
ATOM 719 C CA . VAL A 1 99 ? -10.030 0.379 22.557 1.00 97.12 99 VAL A CA 1
ATOM 720 C C . VAL A 1 99 ? -10.696 1.719 22.854 1.00 97.12 99 VAL A C 1
ATOM 722 O O . VAL A 1 99 ? -11.416 2.251 22.015 1.00 97.12 99 VAL A O 1
ATOM 725 N N . ASP A 1 100 ? -10.464 2.268 24.048 1.00 96.50 100 ASP A N 1
ATOM 726 C CA . ASP A 1 100 ? -10.940 3.607 24.414 1.00 96.50 100 ASP A CA 1
ATOM 727 C C . ASP A 1 100 ? -9.964 4.668 23.890 1.00 96.50 100 ASP A C 1
ATOM 729 O O . ASP A 1 100 ? -8.862 4.837 24.414 1.00 96.50 100 ASP A O 1
ATOM 733 N N . GLY A 1 101 ? -10.365 5.367 22.832 1.00 95.00 101 GLY A N 1
ATOM 734 C CA . GLY A 1 101 ? -9.565 6.372 22.142 1.00 95.00 101 GLY A CA 1
ATOM 735 C C . GLY A 1 101 ? -9.878 7.808 22.553 1.00 95.00 101 GLY A C 1
ATOM 736 O O . GLY A 1 101 ? -9.639 8.729 21.771 1.00 95.00 101 GLY A O 1
ATOM 737 N N . ARG A 1 102 ? -10.421 8.040 23.756 1.00 92.19 102 ARG A N 1
ATOM 738 C CA . ARG A 1 102 ? -10.747 9.394 24.233 1.00 92.19 102 ARG A CA 1
ATOM 739 C C . ARG A 1 102 ? -9.554 10.344 24.128 1.00 92.19 102 ARG A C 1
ATOM 741 O O . ARG A 1 102 ? -8.469 10.078 24.635 1.00 92.19 102 ARG A O 1
ATOM 748 N N . GLY A 1 103 ? -9.783 11.490 23.486 1.00 88.50 103 GLY A N 1
ATOM 749 C CA . GLY A 1 103 ? -8.753 12.501 23.224 1.00 88.50 103 GLY A CA 1
ATOM 750 C C . GLY A 1 103 ? -7.851 12.191 22.022 1.00 88.50 103 GLY A C 1
ATOM 751 O O . GLY A 1 103 ? -7.050 13.042 21.636 1.00 88.50 103 GLY A O 1
ATOM 752 N N . GLN A 1 104 ? -8.002 11.023 21.394 1.00 91.62 104 GLN A N 1
ATOM 753 C CA . GLN A 1 104 ? -7.225 10.590 20.235 1.00 91.62 104 GLN A CA 1
ATOM 754 C C . GLN A 1 104 ? -7.998 10.796 18.926 1.00 91.62 104 GLN A C 1
ATOM 756 O O . GLN A 1 104 ? -9.228 10.898 18.897 1.00 91.62 104 GLN A O 1
ATOM 761 N N . THR A 1 105 ? -7.250 10.867 17.824 1.00 91.19 105 THR A N 1
ATOM 762 C CA . THR A 1 105 ? -7.803 10.864 16.465 1.00 91.19 105 THR A CA 1
ATOM 763 C C . THR A 1 105 ? -7.566 9.497 15.836 1.00 91.19 105 THR A C 1
ATOM 765 O O . THR A 1 105 ? -6.426 9.041 15.796 1.00 91.19 105 THR A O 1
ATOM 768 N N . LEU A 1 106 ? -8.613 8.882 15.294 1.00 93.19 106 LEU A N 1
ATOM 769 C CA . LEU A 1 106 ? -8.514 7.727 14.411 1.00 93.19 106 LEU A CA 1
ATOM 770 C C . LEU A 1 106 ? -8.517 8.214 12.958 1.00 93.19 106 LEU A C 1
ATOM 772 O O . LEU A 1 106 ? -9.388 8.985 12.562 1.00 93.19 106 LEU A O 1
ATOM 776 N N . MET A 1 107 ? -7.549 7.778 12.161 1.00 92.38 107 MET A N 1
ATOM 777 C CA . MET A 1 107 ? -7.422 8.157 10.752 1.00 92.38 107 MET A CA 1
ATOM 778 C C . MET A 1 107 ? -7.061 6.938 9.895 1.00 92.38 107 MET A C 1
ATOM 780 O O . MET A 1 107 ? -6.575 5.945 10.444 1.00 92.38 107 MET A O 1
ATOM 784 N N . PRO A 1 108 ? -7.267 6.993 8.566 1.00 92.25 108 PRO A N 1
ATOM 785 C CA . PRO A 1 108 ? -6.732 5.983 7.661 1.00 92.25 108 PRO A CA 1
ATOM 786 C C . PRO A 1 108 ? -5.214 5.839 7.818 1.00 92.25 108 PRO A C 1
ATOM 788 O O . PRO A 1 108 ? -4.512 6.833 8.018 1.00 92.25 108 PRO A O 1
ATOM 791 N N . GLY A 1 109 ? -4.715 4.607 7.709 1.00 94.94 109 GLY A N 1
ATOM 792 C CA . GLY A 1 109 ? -3.279 4.339 7.727 1.00 94.94 109 GLY A CA 1
ATOM 793 C C . GLY A 1 109 ? -2.562 5.001 6.548 1.00 94.94 109 GLY A C 1
ATOM 794 O O . GLY A 1 109 ? -3.145 5.221 5.483 1.00 94.94 109 GLY A O 1
ATOM 795 N N . LEU A 1 110 ? -1.289 5.344 6.741 1.00 96.94 110 LEU A N 1
ATOM 796 C CA . LEU A 1 110 ? -0.506 6.044 5.726 1.00 96.94 110 LEU A CA 1
ATOM 797 C C . LEU A 1 110 ? -0.122 5.091 4.586 1.00 96.94 110 LEU A C 1
ATOM 799 O O . LEU A 1 110 ? 0.077 3.890 4.800 1.00 96.94 110 LEU A O 1
ATOM 803 N N . ILE A 1 111 ? 0.008 5.643 3.379 1.00 97.81 111 ILE A N 1
ATOM 804 C CA . ILE A 1 111 ? 0.499 4.932 2.195 1.00 97.81 111 ILE A CA 1
ATOM 805 C C . ILE A 1 111 ? 1.711 5.688 1.658 1.00 97.81 111 ILE A C 1
ATOM 807 O O . ILE A 1 111 ? 1.578 6.835 1.232 1.00 97.81 111 ILE A O 1
ATOM 811 N N . ASP A 1 112 ? 2.873 5.038 1.648 1.00 97.06 112 ASP A N 1
ATOM 812 C CA . ASP A 1 112 ? 4.067 5.576 1.000 1.00 97.06 112 ASP A CA 1
ATOM 813 C C . ASP A 1 112 ? 4.154 5.054 -0.438 1.00 97.06 112 ASP A C 1
ATOM 815 O O . ASP A 1 112 ? 4.303 3.855 -0.701 1.00 97.06 112 ASP A O 1
ATOM 819 N N . ALA A 1 113 ? 4.005 5.974 -1.388 1.00 95.25 113 ALA A N 1
ATOM 820 C CA . ALA A 1 113 ? 3.941 5.661 -2.807 1.00 95.25 113 ALA A CA 1
ATOM 821 C C . ALA A 1 113 ? 5.321 5.582 -3.486 1.00 95.25 113 ALA A C 1
ATOM 823 O O . ALA A 1 113 ? 5.371 5.260 -4.679 1.00 95.25 113 ALA A O 1
ATOM 824 N N . HIS A 1 114 ? 6.416 5.885 -2.779 1.00 96.12 114 HIS A N 1
ATOM 825 C CA . HIS A 1 114 ? 7.756 5.893 -3.359 1.00 96.12 114 HIS A CA 1
ATOM 826 C C . HIS A 1 114 ? 8.823 5.489 -2.340 1.00 96.12 114 HIS A C 1
ATOM 828 O O . HIS A 1 114 ? 9.488 6.333 -1.742 1.00 96.12 114 HIS A O 1
ATOM 834 N N . VAL A 1 115 ? 9.061 4.182 -2.225 1.00 95.44 115 VAL A N 1
ATOM 835 C CA . VAL A 1 115 ? 10.122 3.648 -1.361 1.00 95.44 115 VAL A CA 1
ATOM 836 C C . VAL A 1 115 ? 11.152 2.834 -2.136 1.00 95.44 115 VAL A C 1
ATOM 838 O O . VAL A 1 115 ? 10.888 2.342 -3.238 1.00 95.44 115 VAL A O 1
ATOM 841 N N . HIS A 1 116 ? 12.320 2.667 -1.522 1.00 94.38 116 HIS A N 1
ATOM 842 C CA . HIS A 1 116 ? 13.360 1.735 -1.944 1.00 94.38 116 HIS A CA 1
ATOM 843 C C . HIS A 1 116 ? 13.637 0.773 -0.796 1.00 94.38 116 HIS A C 1
ATOM 845 O O . HIS A 1 116 ? 14.490 1.040 0.044 1.00 94.38 116 HIS A O 1
ATOM 851 N N . LEU A 1 117 ? 12.888 -0.325 -0.764 1.00 92.81 117 LEU A N 1
ATOM 852 C CA . LEU A 1 117 ? 13.022 -1.339 0.273 1.00 92.81 117 LEU A CA 1
ATOM 853 C C . LEU A 1 117 ? 14.315 -2.134 0.029 1.00 92.81 117 LEU A C 1
ATOM 855 O O . LEU A 1 117 ? 14.495 -2.699 -1.052 1.00 92.81 117 LEU A O 1
ATOM 859 N N . ASN A 1 118 ? 15.234 -2.152 0.996 1.00 88.06 118 ASN A N 1
ATOM 860 C CA . ASN A 1 118 ? 16.492 -2.902 0.878 1.00 88.06 118 ASN A CA 1
ATOM 861 C C . ASN A 1 118 ? 16.527 -4.107 1.815 1.00 88.06 118 ASN A C 1
ATOM 863 O O . ASN A 1 118 ? 17.115 -5.130 1.464 1.00 88.06 118 ASN A O 1
ATOM 867 N N . ASP A 1 119 ? 15.873 -3.997 2.968 1.00 84.75 119 ASP A N 1
ATOM 868 C CA . ASP A 1 119 ? 15.812 -5.047 3.974 1.00 84.75 119 ASP A CA 1
ATOM 869 C C . ASP A 1 119 ? 14.381 -5.291 4.481 1.00 84.75 119 ASP A C 1
ATOM 871 O O . ASP A 1 119 ? 13.536 -4.399 4.527 1.00 84.75 119 ASP A O 1
ATOM 875 N N . GLU A 1 120 ? 14.102 -6.529 4.887 1.00 84.25 120 GLU A N 1
ATOM 876 C CA . GLU A 1 120 ? 12.806 -6.925 5.437 1.00 84.25 120 GLU A CA 1
ATOM 877 C C . GLU A 1 120 ? 12.491 -6.200 6.763 1.00 84.25 120 GLU A C 1
ATOM 879 O O . GLU A 1 120 ? 11.334 -5.871 7.016 1.00 84.25 120 GLU A O 1
ATOM 884 N N . THR A 1 121 ? 13.501 -5.888 7.585 1.00 84.50 121 THR A N 1
ATOM 885 C CA . THR A 1 121 ? 13.351 -5.150 8.855 1.00 84.50 121 THR A CA 1
ATOM 886 C C . THR A 1 121 ? 12.736 -3.763 8.683 1.00 84.50 121 THR A C 1
ATOM 888 O O . THR A 1 121 ? 12.034 -3.299 9.583 1.00 84.50 121 THR A O 1
ATOM 891 N N . GLU A 1 122 ? 12.925 -3.121 7.528 1.00 90.50 122 GLU A N 1
ATOM 892 C CA . GLU A 1 122 ? 12.336 -1.814 7.226 1.00 90.50 122 GLU A CA 1
ATOM 893 C C . GLU A 1 122 ? 10.800 -1.870 7.241 1.00 90.50 122 GLU A C 1
ATOM 895 O O . GLU A 1 122 ? 10.158 -0.906 7.656 1.00 90.50 122 GLU A O 1
ATOM 900 N N . LEU A 1 123 ? 10.189 -3.012 6.892 1.00 91.69 123 LEU A N 1
ATOM 901 C CA . LEU A 1 123 ? 8.732 -3.198 6.957 1.00 91.69 123 LEU A CA 1
ATOM 902 C C . LEU A 1 123 ? 8.192 -2.992 8.381 1.00 91.69 123 LEU A C 1
ATOM 904 O O . LEU A 1 123 ? 7.105 -2.440 8.552 1.00 91.69 123 LEU A O 1
ATOM 908 N N . ALA A 1 124 ? 8.960 -3.395 9.402 1.00 89.25 124 ALA A N 1
ATOM 909 C CA . ALA A 1 124 ? 8.592 -3.181 10.800 1.00 89.25 124 ALA A CA 1
ATOM 910 C C . ALA A 1 124 ? 8.649 -1.694 11.162 1.00 89.25 124 ALA A C 1
ATOM 912 O O . ALA A 1 124 ? 7.765 -1.198 11.859 1.00 89.25 124 ALA A O 1
ATOM 913 N N . ALA A 1 125 ? 9.666 -0.980 10.669 1.00 90.94 125 ALA A N 1
ATOM 914 C CA . ALA A 1 125 ? 9.797 0.456 10.886 1.00 90.94 125 ALA A CA 1
ATOM 915 C C . ALA A 1 125 ? 8.627 1.218 10.247 1.00 90.94 125 ALA A C 1
ATOM 917 O O . ALA A 1 125 ? 8.002 2.041 10.912 1.00 90.94 125 ALA A O 1
ATOM 918 N N . TYR A 1 126 ? 8.257 0.889 9.005 1.00 95.06 126 TYR A N 1
ATOM 919 C CA . TYR A 1 126 ? 7.096 1.485 8.340 1.00 95.06 126 TYR A CA 1
ATOM 920 C C . TYR A 1 126 ? 5.806 1.305 9.152 1.00 95.06 126 TYR A C 1
ATOM 922 O O . TYR A 1 126 ? 5.123 2.293 9.432 1.00 95.06 126 TYR A O 1
ATOM 930 N N . LEU A 1 127 ? 5.514 0.085 9.620 1.00 92.94 127 LEU A N 1
ATOM 931 C CA . LEU A 1 127 ? 4.353 -0.159 10.485 1.00 92.94 127 LEU A CA 1
ATOM 932 C C . LEU A 1 127 ? 4.420 0.620 11.801 1.00 92.94 127 LEU A C 1
ATOM 934 O O . LEU A 1 127 ? 3.419 1.206 12.211 1.00 92.94 127 LEU A O 1
ATOM 938 N N . ALA A 1 128 ? 5.587 0.657 12.451 1.00 92.31 128 ALA A N 1
ATOM 939 C CA . ALA A 1 128 ? 5.783 1.387 13.704 1.00 92.31 128 ALA A CA 1
ATOM 940 C C . ALA A 1 128 ? 5.533 2.899 13.556 1.00 92.31 128 ALA A C 1
ATOM 942 O O . ALA A 1 128 ? 5.172 3.561 14.528 1.00 92.31 128 ALA A O 1
ATOM 943 N N . HIS A 1 129 ? 5.674 3.432 12.341 1.00 95.44 129 HIS A N 1
ATOM 944 C CA . HIS A 1 129 ? 5.386 4.821 11.990 1.00 95.44 129 HIS A CA 1
ATOM 945 C C . HIS A 1 129 ? 4.004 5.027 11.338 1.00 95.44 129 HIS A C 1
ATOM 947 O O . HIS A 1 129 ? 3.721 6.108 10.827 1.00 95.44 129 HIS A O 1
ATOM 953 N N . GLY A 1 130 ? 3.121 4.022 11.373 1.00 95.56 130 GLY A N 1
ATOM 954 C CA . GLY A 1 130 ? 1.742 4.130 10.884 1.00 95.56 130 GLY A CA 1
ATOM 955 C C . GLY A 1 130 ? 1.584 4.000 9.366 1.00 95.56 130 GLY A C 1
ATOM 956 O O . GLY A 1 130 ? 0.506 4.288 8.839 1.00 95.56 130 GLY A O 1
ATOM 957 N N . VAL A 1 131 ? 2.627 3.563 8.654 1.00 97.56 131 VAL A N 1
ATOM 958 C CA . VAL A 1 131 ? 2.571 3.274 7.216 1.00 97.56 131 VAL A CA 1
ATOM 959 C C . VAL A 1 131 ? 2.063 1.854 7.008 1.00 97.56 131 VAL A C 1
ATOM 961 O O . VAL A 1 131 ? 2.723 0.878 7.350 1.00 97.56 131 VAL A O 1
ATOM 964 N N . THR A 1 132 ? 0.861 1.754 6.446 1.00 95.69 132 THR A N 1
ATOM 965 C CA . THR A 1 132 ? 0.115 0.501 6.251 1.00 95.69 132 THR A CA 1
ATOM 966 C C . THR A 1 132 ? 0.102 0.016 4.803 1.00 95.69 132 THR A C 1
ATOM 968 O O . THR A 1 132 ? -0.259 -1.129 4.560 1.00 95.69 132 THR A O 1
ATOM 971 N N . GLY A 1 133 ? 0.548 0.845 3.853 1.00 96.81 133 GLY A N 1
ATOM 972 C CA . GLY A 1 133 ? 0.730 0.465 2.452 1.00 96.81 133 GLY A CA 1
ATOM 973 C C . GLY A 1 133 ? 2.008 1.051 1.856 1.00 96.81 133 GLY A C 1
ATOM 974 O O . GLY A 1 133 ? 2.382 2.182 2.163 1.00 96.81 133 GLY A O 1
ATOM 975 N N . LEU A 1 134 ? 2.672 0.283 0.995 1.00 96.12 134 LEU A N 1
ATOM 976 C CA . LEU A 1 134 ? 3.954 0.608 0.379 1.00 96.12 134 LEU A CA 1
ATOM 977 C C . LEU A 1 134 ? 3.949 0.314 -1.121 1.00 96.12 134 LEU A C 1
ATOM 979 O O . LEU A 1 134 ? 3.547 -0.766 -1.572 1.00 96.12 134 LEU A O 1
ATOM 983 N N . ARG A 1 135 ? 4.512 1.242 -1.896 1.00 95.19 135 ARG A N 1
ATOM 984 C CA . ARG A 1 135 ? 4.917 1.011 -3.284 1.00 95.19 135 ARG A CA 1
ATOM 985 C C . ARG A 1 135 ? 6.435 1.116 -3.413 1.00 95.19 135 ARG A C 1
ATOM 987 O O . ARG A 1 135 ? 7.002 2.204 -3.469 1.00 95.19 135 ARG A O 1
ATOM 994 N N . ASN A 1 136 ? 7.082 -0.040 -3.513 1.00 95.06 136 ASN A N 1
ATOM 995 C CA . ASN A 1 136 ? 8.511 -0.142 -3.762 1.00 95.06 136 ASN A CA 1
ATOM 996 C C . ASN A 1 136 ? 8.831 0.094 -5.246 1.00 95.06 136 ASN A C 1
ATOM 998 O O . ASN A 1 136 ? 8.261 -0.558 -6.128 1.00 95.06 136 ASN A O 1
ATOM 1002 N N . MET A 1 137 ? 9.760 1.012 -5.507 1.00 93.31 137 MET A N 1
ATOM 1003 C CA . MET A 1 137 ? 10.118 1.480 -6.850 1.00 93.31 137 MET A CA 1
ATOM 1004 C C . MET A 1 137 ? 11.394 0.830 -7.401 1.00 93.31 137 MET A C 1
ATOM 1006 O O . MET A 1 137 ? 11.722 1.035 -8.571 1.00 93.31 137 MET A O 1
ATOM 1010 N N . SER A 1 138 ? 12.067 -0.011 -6.606 1.00 92.25 138 SER A N 1
ATOM 1011 C CA . SER A 1 138 ? 13.211 -0.821 -7.039 1.00 92.25 138 SER A CA 1
ATOM 1012 C C . SER A 1 138 ? 13.063 -2.277 -6.594 1.00 92.25 138 SER A C 1
ATOM 1014 O O . SER A 1 138 ? 13.510 -2.674 -5.516 1.00 92.25 138 SER A O 1
ATOM 1016 N N . GLY A 1 139 ? 12.401 -3.093 -7.414 1.00 92.88 139 GLY A N 1
ATOM 1017 C CA . GLY A 1 139 ? 12.130 -4.492 -7.088 1.00 92.88 139 GLY A CA 1
ATOM 1018 C C . GLY A 1 139 ? 13.289 -5.448 -7.316 1.00 92.88 139 GLY A C 1
ATOM 1019 O O . GLY A 1 139 ? 14.083 -5.281 -8.231 1.00 92.88 139 GLY A O 1
ATOM 1020 N N . TYR A 1 140 ? 13.307 -6.531 -6.540 1.00 91.81 140 TYR A N 1
ATOM 1021 C CA . TYR A 1 140 ? 14.253 -7.641 -6.649 1.00 91.81 140 TYR A CA 1
ATOM 1022 C C . TYR A 1 140 ? 13.526 -8.942 -6.290 1.00 91.81 140 TYR A C 1
ATOM 1024 O O . TYR A 1 140 ? 12.488 -8.886 -5.627 1.00 91.81 140 TYR A O 1
ATOM 1032 N N . PRO A 1 141 ? 14.039 -10.129 -6.674 1.00 91.50 141 PRO A N 1
ATOM 1033 C CA . PRO A 1 141 ? 13.335 -11.391 -6.436 1.00 91.50 141 PRO A CA 1
ATOM 1034 C C . PRO A 1 141 ? 12.942 -11.644 -4.975 1.00 91.50 141 PRO A C 1
ATOM 1036 O O . PRO A 1 141 ? 11.981 -12.365 -4.720 1.00 91.50 141 PRO A O 1
ATOM 1039 N N . PHE A 1 142 ? 13.660 -11.067 -4.005 1.00 90.88 142 PHE A N 1
ATOM 1040 C CA . PHE A 1 142 ? 13.283 -11.193 -2.598 1.00 90.88 142 PHE A CA 1
ATOM 1041 C C . PHE A 1 142 ? 12.005 -10.418 -2.252 1.00 90.88 142 PHE A C 1
ATOM 1043 O O . PHE A 1 142 ? 11.218 -10.922 -1.460 1.00 90.88 142 PHE A O 1
ATOM 1050 N N . HIS A 1 143 ? 11.734 -9.279 -2.894 1.00 94.25 143 HIS A N 1
ATOM 1051 C CA . HIS A 1 143 ? 10.493 -8.523 -2.708 1.00 94.25 143 HIS A CA 1
ATOM 1052 C C . HIS A 1 143 ? 9.262 -9.334 -3.107 1.00 94.25 143 HIS A C 1
ATOM 1054 O O . HIS A 1 143 ? 8.257 -9.313 -2.406 1.00 94.25 143 HIS A O 1
ATOM 1060 N N . LEU A 1 144 ? 9.354 -10.112 -4.188 1.00 93.81 144 LEU A N 1
ATOM 1061 C CA . LEU A 1 144 ? 8.273 -11.011 -4.598 1.00 93.81 144 LEU A CA 1
ATOM 1062 C C . LEU A 1 144 ? 8.025 -12.111 -3.556 1.00 93.81 144 LEU A C 1
ATOM 1064 O O . LEU A 1 144 ? 6.877 -12.405 -3.236 1.00 93.81 144 LEU A O 1
ATOM 1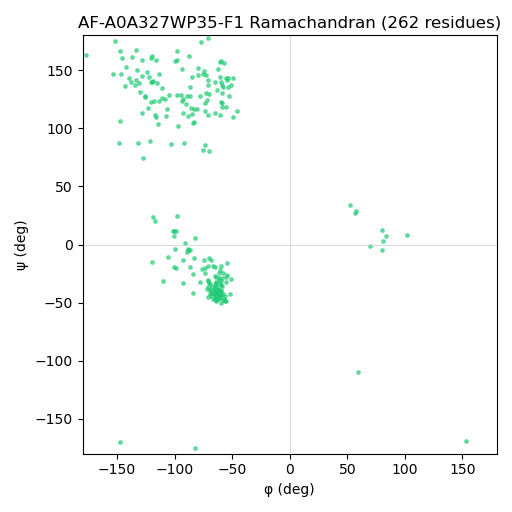068 N N . ARG A 1 145 ? 9.094 -12.661 -2.961 1.00 91.50 145 ARG A N 1
ATOM 1069 C CA . ARG A 1 145 ? 8.972 -13.611 -1.842 1.00 91.50 145 ARG A CA 1
ATOM 1070 C C . ARG A 1 145 ? 8.369 -12.963 -0.596 1.00 91.50 145 ARG A C 1
ATOM 1072 O O . ARG A 1 145 ? 7.604 -13.616 0.102 1.00 91.50 145 ARG A O 1
ATOM 1079 N N . LEU A 1 146 ? 8.697 -11.703 -0.305 1.00 91.25 146 LEU A N 1
ATOM 1080 C CA . LEU A 1 146 ? 8.077 -10.964 0.799 1.00 91.25 146 LEU A CA 1
ATOM 1081 C C . LEU A 1 146 ? 6.577 -10.791 0.565 1.00 91.25 146 LEU A C 1
ATOM 1083 O O . LEU A 1 146 ? 5.799 -11.109 1.456 1.00 91.25 146 LEU A O 1
ATOM 1087 N N . ILE A 1 147 ? 6.168 -10.385 -0.639 1.00 92.75 147 ILE A N 1
ATOM 1088 C CA . ILE A 1 147 ? 4.751 -10.263 -1.012 1.00 92.75 147 ILE A CA 1
ATOM 1089 C C . ILE A 1 147 ? 4.011 -11.592 -0.811 1.00 92.75 147 ILE A C 1
ATOM 1091 O O . ILE A 1 147 ? 2.927 -11.605 -0.232 1.00 92.75 147 ILE A O 1
ATOM 1095 N N . GLU A 1 148 ? 4.599 -12.716 -1.224 1.00 91.38 148 GLU A N 1
ATOM 1096 C CA . GLU A 1 148 ? 4.005 -14.040 -1.010 1.00 91.38 148 GLU A CA 1
ATOM 1097 C C . GLU A 1 148 ? 3.867 -14.383 0.483 1.00 91.38 148 GLU A C 1
ATOM 1099 O O . GLU A 1 148 ? 2.805 -14.824 0.922 1.00 91.38 148 GLU A O 1
ATOM 1104 N N . ARG A 1 149 ? 4.904 -14.121 1.287 1.00 89.44 149 ARG A N 1
ATOM 1105 C CA . ARG A 1 149 ? 4.883 -14.352 2.742 1.00 89.44 149 ARG A CA 1
ATOM 1106 C C . ARG A 1 149 ? 3.836 -13.487 3.449 1.00 89.44 149 ARG A C 1
ATOM 1108 O O . ARG A 1 149 ? 3.159 -13.977 4.351 1.00 89.44 149 ARG A O 1
ATOM 1115 N N . ILE A 1 150 ? 3.672 -12.234 3.024 1.00 90.25 150 ILE A N 1
ATOM 1116 C CA . ILE A 1 150 ? 2.629 -11.321 3.518 1.00 90.25 150 ILE A CA 1
ATOM 1117 C C . ILE A 1 150 ? 1.243 -11.867 3.156 1.00 90.25 150 ILE A C 1
ATOM 1119 O O . ILE A 1 150 ? 0.391 -12.010 4.031 1.00 90.25 150 ILE A O 1
ATOM 1123 N N . ALA A 1 151 ? 1.033 -12.264 1.897 1.00 89.25 151 ALA A N 1
ATOM 1124 C CA . ALA A 1 151 ? -0.232 -12.841 1.438 1.00 89.25 151 ALA A CA 1
ATOM 1125 C C . ALA A 1 151 ? -0.602 -14.136 2.187 1.00 89.25 151 ALA A C 1
ATOM 1127 O O . ALA A 1 151 ? -1.774 -14.385 2.466 1.00 89.25 151 ALA A O 1
ATOM 1128 N N . GLN A 1 152 ? 0.397 -14.939 2.562 1.00 89.12 152 GLN A N 1
ATOM 1129 C CA . GLN A 1 152 ? 0.239 -16.157 3.364 1.00 89.12 152 GLN A CA 1
ATOM 1130 C C . GLN A 1 152 ? 0.150 -15.890 4.879 1.00 89.12 152 GLN A C 1
ATOM 1132 O O . GLN A 1 152 ? 0.122 -16.841 5.658 1.00 89.12 152 GLN A O 1
ATOM 1137 N N . GLN A 1 153 ? 0.106 -14.623 5.310 1.00 84.56 153 GLN A N 1
ATOM 1138 C CA . GLN A 1 153 ? 0.063 -14.206 6.720 1.00 84.56 153 GLN A CA 1
ATOM 1139 C C . GLN A 1 153 ? 1.239 -14.739 7.560 1.00 84.56 153 GLN A C 1
ATOM 1141 O O . GLN A 1 153 ? 1.128 -14.905 8.772 1.00 84.56 153 GLN A O 1
ATOM 1146 N N . GLN A 1 154 ? 2.382 -15.001 6.924 1.00 85.00 154 GLN A N 1
ATOM 1147 C CA . GLN A 1 154 ? 3.617 -15.416 7.599 1.00 85.00 154 GLN A CA 1
ATOM 1148 C C . GLN A 1 154 ? 4.406 -14.226 8.154 1.00 85.00 154 GLN A C 1
ATOM 1150 O O . GLN A 1 154 ? 5.363 -14.422 8.902 1.00 85.00 154 GLN A O 1
ATOM 1155 N N . LEU A 1 155 ? 4.031 -13.007 7.756 1.00 84.19 155 LEU A N 1
ATOM 1156 C CA . LEU A 1 155 ? 4.615 -11.757 8.214 1.00 84.19 155 LEU A CA 1
ATOM 1157 C C . LEU A 1 155 ? 3.536 -10.723 8.481 1.00 84.19 155 LEU A C 1
ATOM 1159 O O . LEU A 1 155 ? 2.609 -10.570 7.685 1.00 84.19 155 LEU A O 1
ATOM 1163 N N . ILE A 1 156 ? 3.715 -9.970 9.561 1.00 86.56 156 ILE A N 1
ATOM 1164 C CA . ILE A 1 156 ? 2.978 -8.730 9.785 1.00 86.56 156 ILE A CA 1
ATOM 1165 C C . ILE A 1 156 ? 3.771 -7.610 9.122 1.00 86.56 156 ILE A C 1
ATOM 1167 O O . ILE A 1 156 ? 4.859 -7.276 9.577 1.00 86.56 156 ILE A O 1
ATOM 1171 N N . ALA A 1 157 ? 3.244 -7.058 8.036 1.00 91.19 157 ALA A N 1
ATOM 1172 C CA . ALA A 1 157 ? 3.884 -6.005 7.254 1.00 91.19 157 ALA A CA 1
ATOM 1173 C C . ALA A 1 157 ? 2.819 -5.075 6.647 1.00 91.19 157 ALA A C 1
ATOM 1175 O O . ALA A 1 157 ? 1.643 -5.448 6.619 1.00 91.19 157 ALA A O 1
ATOM 1176 N N . PRO A 1 158 ? 3.210 -3.895 6.135 1.00 94.31 158 PRO A N 1
ATOM 1177 C CA . PRO A 1 158 ? 2.343 -3.094 5.281 1.00 94.31 158 PRO A CA 1
ATOM 1178 C C . PRO A 1 158 ? 1.962 -3.870 4.015 1.00 94.31 158 PRO A C 1
ATOM 1180 O O . PRO A 1 158 ? 2.716 -4.737 3.558 1.00 94.31 158 PRO A O 1
ATOM 1183 N N . ASP A 1 159 ? 0.845 -3.502 3.392 1.00 93.75 159 ASP A N 1
ATOM 1184 C CA . ASP A 1 159 ? 0.521 -3.972 2.047 1.00 93.75 159 ASP A CA 1
ATOM 1185 C C . ASP A 1 159 ? 1.638 -3.556 1.087 1.00 93.75 159 ASP A C 1
ATOM 1187 O O . ASP A 1 159 ? 1.941 -2.372 0.952 1.00 93.75 159 ASP A O 1
ATOM 1191 N N . LEU A 1 160 ? 2.264 -4.522 0.413 1.00 93.88 160 LEU A N 1
ATOM 1192 C CA . LEU A 1 160 ? 3.437 -4.269 -0.419 1.00 93.88 160 LEU A CA 1
ATOM 1193 C C . LEU A 1 160 ? 3.137 -4.500 -1.899 1.00 93.88 160 LEU A C 1
ATOM 1195 O O . LEU A 1 160 ? 2.784 -5.598 -2.330 1.00 93.88 160 LEU A O 1
ATOM 1199 N N . ILE A 1 161 ? 3.367 -3.468 -2.705 1.00 92.75 161 ILE A N 1
ATOM 1200 C CA . ILE A 1 161 ? 3.426 -3.551 -4.165 1.00 92.75 161 ILE A CA 1
ATOM 1201 C C . ILE A 1 161 ? 4.849 -3.194 -4.601 1.00 92.75 161 ILE A C 1
ATOM 1203 O O . ILE A 1 161 ? 5.436 -2.252 -4.080 1.00 92.75 161 ILE A O 1
ATOM 1207 N N . THR A 1 162 ? 5.411 -3.914 -5.575 1.00 93.50 162 THR A N 1
ATOM 1208 C CA . THR A 1 162 ? 6.759 -3.631 -6.097 1.00 93.50 162 THR A CA 1
ATOM 1209 C C . THR A 1 162 ? 6.774 -3.565 -7.622 1.00 93.50 162 THR A C 1
ATOM 1211 O O . THR A 1 162 ? 6.153 -4.387 -8.305 1.00 93.50 162 THR A O 1
ATOM 1214 N N . THR A 1 163 ? 7.517 -2.597 -8.159 1.00 92.44 163 THR A N 1
ATOM 1215 C CA . THR A 1 163 ? 8.019 -2.624 -9.544 1.00 92.44 163 THR A CA 1
ATOM 1216 C C . THR A 1 163 ? 9.113 -3.688 -9.676 1.00 92.44 163 THR A C 1
ATOM 1218 O O . THR A 1 163 ? 9.444 -4.340 -8.687 1.00 92.44 163 THR A O 1
ATOM 1221 N N . GLY A 1 164 ? 9.666 -3.891 -10.877 1.00 92.38 164 GLY A N 1
ATOM 1222 C CA . GLY A 1 164 ? 10.903 -4.658 -11.065 1.00 92.38 164 GLY A CA 1
ATOM 1223 C C . GLY A 1 164 ? 12.167 -3.829 -10.800 1.00 92.38 164 GLY A C 1
ATOM 1224 O O . GLY A 1 164 ? 12.063 -2.673 -10.381 1.00 92.38 164 GLY A O 1
ATOM 1225 N N . PRO A 1 165 ? 13.365 -4.396 -11.040 1.00 92.69 165 PRO A N 1
ATOM 1226 C CA . PRO A 1 165 ? 14.609 -3.635 -10.974 1.00 92.69 165 PRO A CA 1
ATOM 1227 C C . PRO A 1 165 ? 14.548 -2.402 -11.880 1.00 92.69 165 PRO A C 1
ATOM 1229 O O . PRO A 1 165 ? 14.018 -2.477 -12.992 1.00 92.69 165 PRO A O 1
ATOM 1232 N N . ILE A 1 166 ? 15.112 -1.281 -11.435 1.00 92.38 166 ILE A N 1
ATOM 1233 C CA . ILE A 1 166 ? 15.172 -0.061 -12.247 1.00 92.38 166 ILE A CA 1
ATOM 1234 C C . ILE A 1 166 ? 15.922 -0.371 -13.546 1.00 92.38 166 ILE A C 1
ATOM 1236 O O . ILE A 1 166 ? 17.004 -0.957 -13.520 1.00 92.38 166 ILE A O 1
ATOM 1240 N N . ILE A 1 167 ? 15.332 0.016 -14.674 1.00 92.25 167 ILE A N 1
ATOM 1241 C CA . ILE A 1 167 ? 15.975 -0.047 -15.985 1.00 92.25 167 ILE A CA 1
ATOM 1242 C C . ILE A 1 167 ? 16.624 1.313 -16.224 1.00 92.25 167 ILE A C 1
ATOM 1244 O O . ILE A 1 167 ? 15.942 2.331 -16.117 1.00 92.25 167 ILE A O 1
ATOM 1248 N N . ASN A 1 168 ? 17.919 1.334 -16.520 1.00 92.38 168 ASN A N 1
ATOM 1249 C CA . ASN A 1 168 ? 18.681 2.567 -16.706 1.00 92.38 168 ASN A CA 1
ATOM 1250 C C . ASN A 1 168 ? 19.560 2.491 -17.964 1.00 92.38 168 ASN A C 1
ATOM 1252 O O . ASN A 1 168 ? 19.732 1.420 -18.544 1.00 92.38 168 ASN A O 1
ATOM 1256 N N . SER A 1 169 ? 20.110 3.621 -18.392 1.00 88.56 169 SER A N 1
ATOM 1257 C CA . SER A 1 169 ? 21.139 3.701 -19.429 1.00 88.56 169 SER A CA 1
ATOM 1258 C C . SER A 1 169 ? 22.530 3.814 -18.811 1.00 88.56 169 SER A C 1
ATOM 1260 O O . SER A 1 169 ? 22.674 4.279 -17.680 1.00 88.56 169 SER A O 1
ATOM 1262 N N . SER A 1 170 ? 23.565 3.465 -19.574 1.00 88.12 170 SER A N 1
ATOM 1263 C CA . SER A 1 170 ? 24.949 3.717 -19.163 1.00 88.12 170 SER A CA 1
ATOM 1264 C C . SER A 1 170 ? 25.196 5.211 -18.948 1.00 88.12 170 SER A C 1
ATOM 1266 O O . SER A 1 170 ? 24.724 6.042 -19.728 1.00 88.12 170 SER A O 1
ATOM 1268 N N . GLY A 1 171 ? 25.952 5.561 -17.907 1.00 87.00 171 GLY A N 1
ATOM 1269 C CA . GLY A 1 171 ? 26.305 6.951 -17.627 1.00 87.00 171 GLY A CA 1
ATOM 1270 C C . GLY A 1 171 ? 26.581 7.246 -16.151 1.00 87.00 171 GLY A C 1
ATOM 1271 O O . GLY A 1 171 ? 26.679 6.329 -15.340 1.00 87.00 171 GLY A O 1
ATOM 1272 N N . PRO A 1 172 ? 26.683 8.534 -15.775 1.00 85.19 172 PRO A N 1
ATOM 1273 C CA . PRO A 1 172 ? 27.059 8.953 -14.419 1.00 85.19 172 PRO A CA 1
ATOM 1274 C C . PRO A 1 172 ? 26.114 8.485 -13.301 1.00 85.19 172 PRO A C 1
ATOM 1276 O O . PRO A 1 172 ? 26.526 8.431 -12.148 1.00 85.19 172 PRO A O 1
ATOM 1279 N N . ASN A 1 173 ? 24.864 8.151 -13.638 1.00 83.19 173 ASN A N 1
ATOM 1280 C CA . ASN A 1 173 ? 23.832 7.714 -12.690 1.00 83.19 173 ASN A CA 1
ATOM 1281 C C . ASN A 1 173 ? 23.623 6.187 -12.689 1.00 83.19 173 ASN A C 1
ATOM 1283 O O . ASN A 1 173 ? 22.617 5.707 -12.166 1.00 83.19 173 ASN A O 1
ATOM 1287 N N . GLU A 1 174 ? 24.518 5.425 -13.320 1.00 85.38 174 GLU A N 1
ATOM 1288 C CA . GLU A 1 174 ? 24.456 3.966 -13.346 1.00 85.38 174 GLU A CA 1
ATOM 1289 C C . GLU A 1 174 ? 24.770 3.384 -11.960 1.00 85.38 174 GLU A C 1
ATOM 1291 O O . GLU A 1 174 ? 25.775 3.723 -11.336 1.00 85.38 174 GLU A O 1
ATOM 1296 N N . LEU A 1 175 ? 23.908 2.488 -11.473 1.00 81.88 175 LEU A N 1
ATOM 1297 C CA . LEU A 1 175 ? 24.093 1.803 -10.194 1.00 81.88 175 LEU A CA 1
ATOM 1298 C C . LEU A 1 175 ? 24.115 0.288 -10.395 1.00 81.88 175 LEU A C 1
ATOM 1300 O O . LEU A 1 175 ? 23.338 -0.261 -11.170 1.00 81.88 175 LEU A O 1
ATOM 1304 N N . VAL A 1 176 ? 24.951 -0.397 -9.611 1.00 82.06 176 VAL A N 1
ATOM 1305 C CA . VAL A 1 176 ? 25.211 -1.848 -9.713 1.00 82.06 176 VAL A CA 1
ATOM 1306 C C . VAL A 1 176 ? 23.945 -2.707 -9.627 1.00 82.06 176 VAL A C 1
ATOM 1308 O O . VAL A 1 176 ? 23.879 -3.776 -10.226 1.00 82.06 176 VAL A O 1
ATOM 1311 N N . LEU A 1 177 ? 22.942 -2.264 -8.869 1.00 81.06 177 LEU A N 1
ATOM 1312 C CA . LEU A 1 177 ? 21.707 -3.024 -8.664 1.00 81.06 177 LEU A CA 1
ATOM 1313 C C . LEU A 1 177 ? 20.634 -2.747 -9.733 1.00 81.06 177 LEU A C 1
ATOM 1315 O O . LEU A 1 177 ? 19.583 -3.386 -9.737 1.00 81.06 177 LEU A O 1
ATOM 1319 N N . GLN A 1 178 ? 20.883 -1.815 -10.651 1.00 88.62 178 GLN A N 1
ATOM 1320 C CA . GLN A 1 178 ? 19.981 -1.505 -11.755 1.00 88.62 178 GLN A CA 1
ATOM 1321 C C . GLN A 1 178 ? 20.267 -2.410 -12.955 1.00 88.62 178 GLN A C 1
ATOM 1323 O O . GLN A 1 178 ? 21.313 -3.044 -13.067 1.00 88.62 178 GLN A O 1
ATOM 1328 N N . THR A 1 179 ? 19.310 -2.493 -13.874 1.00 90.94 179 THR A N 1
ATOM 1329 C CA . THR A 1 179 ? 19.503 -3.161 -15.160 1.00 90.94 179 THR A CA 1
ATOM 1330 C C . THR A 1 179 ? 19.838 -2.122 -16.217 1.00 90.94 179 THR A C 1
ATOM 1332 O O . THR A 1 179 ? 18.946 -1.439 -16.721 1.00 90.94 179 THR A O 1
ATOM 1335 N N . THR A 1 180 ? 21.118 -2.018 -16.559 1.00 93.06 180 THR A N 1
ATOM 1336 C CA . THR A 1 180 ? 21.571 -1.155 -17.649 1.00 93.06 180 THR A CA 1
ATOM 1337 C C . THR A 1 180 ? 21.191 -1.755 -18.998 1.00 93.06 180 THR A C 1
ATOM 1339 O O . THR A 1 180 ? 21.439 -2.933 -19.259 1.00 93.06 180 THR A O 1
ATOM 1342 N N . VAL A 1 181 ? 20.579 -0.946 -19.858 1.00 94.12 181 VAL A N 1
ATOM 1343 C CA . VAL A 1 181 ? 20.246 -1.283 -21.245 1.00 94.12 181 VAL A CA 1
ATOM 1344 C C . VAL A 1 181 ? 20.765 -0.191 -22.172 1.00 94.12 181 VAL A C 1
ATOM 1346 O O . VAL A 1 181 ? 20.756 0.992 -21.833 1.00 94.12 181 VAL A O 1
ATOM 1349 N N . THR A 1 182 ? 21.214 -0.586 -23.358 1.00 93.88 182 THR A N 1
ATOM 1350 C CA . THR A 1 182 ? 21.789 0.320 -24.366 1.00 93.88 182 THR A CA 1
ATOM 1351 C C . THR A 1 182 ? 21.006 0.316 -25.675 1.00 93.88 182 THR A C 1
ATOM 1353 O O . THR A 1 182 ? 21.152 1.226 -26.488 1.00 93.88 182 THR A O 1
AT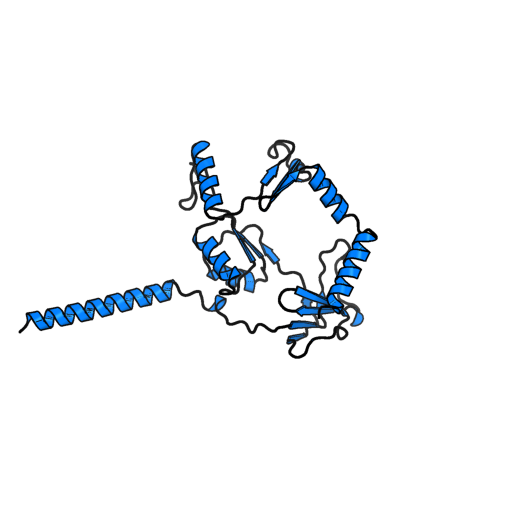OM 1356 N N . THR A 1 183 ? 20.128 -0.674 -25.872 1.00 94.19 183 THR A N 1
ATOM 1357 C CA . THR A 1 183 ? 19.286 -0.789 -27.067 1.00 94.19 183 THR A CA 1
ATOM 1358 C C . THR A 1 183 ? 17.807 -0.975 -26.730 1.00 94.19 183 THR A C 1
ATOM 1360 O O . THR A 1 183 ? 17.426 -1.446 -25.655 1.00 94.19 183 THR A O 1
ATOM 1363 N N . ALA A 1 184 ? 16.940 -0.649 -27.691 1.00 93.12 184 ALA A N 1
ATOM 1364 C CA . ALA A 1 184 ? 15.500 -0.847 -27.548 1.00 93.12 184 ALA A CA 1
ATOM 1365 C C . ALA A 1 184 ? 15.113 -2.335 -27.414 1.00 93.12 184 ALA A C 1
ATOM 1367 O O . ALA A 1 184 ? 14.146 -2.662 -26.722 1.00 93.12 184 ALA A O 1
ATOM 1368 N N . ASP A 1 185 ? 15.854 -3.244 -28.054 1.00 95.81 185 ASP A N 1
ATOM 1369 C CA . ASP A 1 185 ? 15.593 -4.684 -27.961 1.00 95.81 185 ASP A CA 1
ATOM 1370 C C . ASP A 1 185 ? 15.972 -5.255 -26.595 1.00 95.81 185 ASP A C 1
ATOM 1372 O O . ASP A 1 185 ? 15.206 -6.052 -26.041 1.00 95.81 185 ASP A O 1
ATOM 1376 N N . GLU A 1 186 ? 17.077 -4.789 -26.008 1.00 95.94 186 GLU A N 1
ATOM 1377 C CA . GLU A 1 186 ? 17.442 -5.088 -24.621 1.00 95.94 186 GLU A CA 1
ATOM 1378 C C . GLU A 1 186 ? 16.367 -4.594 -23.654 1.00 95.94 186 GLU A C 1
ATOM 1380 O O . GLU A 1 186 ? 15.862 -5.378 -22.849 1.00 95.94 186 GLU A O 1
ATOM 1385 N N . ALA A 1 187 ? 15.940 -3.334 -23.783 1.00 94.12 187 ALA A N 1
ATOM 1386 C CA . ALA A 1 187 ? 14.883 -2.765 -22.950 1.00 94.12 187 ALA A CA 1
ATOM 1387 C C . ALA A 1 187 ? 13.593 -3.602 -23.026 1.00 94.12 187 ALA A C 1
ATOM 1389 O O . ALA A 1 187 ? 13.046 -4.015 -21.999 1.00 94.12 187 ALA A O 1
ATOM 1390 N N . ARG A 1 188 ? 13.142 -3.956 -24.239 1.00 94.62 188 ARG A N 1
ATOM 1391 C CA . ARG A 1 188 ? 11.977 -4.836 -24.442 1.00 94.62 188 ARG A CA 1
ATOM 1392 C C . ARG A 1 188 ? 12.170 -6.215 -23.813 1.00 94.62 188 ARG A C 1
ATOM 1394 O O . ARG A 1 188 ? 11.225 -6.770 -23.246 1.00 94.62 188 ARG A O 1
ATOM 1401 N N . ALA A 1 189 ? 13.360 -6.802 -23.923 1.00 95.94 189 ALA A N 1
ATOM 1402 C CA . ALA A 1 189 ? 13.663 -8.098 -23.325 1.00 95.94 189 ALA A CA 1
ATOM 1403 C C . ALA A 1 189 ? 13.617 -8.044 -21.790 1.00 95.94 189 ALA A C 1
ATOM 1405 O O . ALA A 1 189 ? 13.023 -8.933 -21.173 1.00 95.94 189 ALA A O 1
ATOM 1406 N N . VAL A 1 190 ? 14.164 -6.988 -21.184 1.00 95.00 190 VAL A N 1
ATOM 1407 C CA . VAL A 1 190 ? 14.146 -6.773 -19.731 1.00 95.00 190 VAL A CA 1
ATOM 1408 C C . VAL A 1 190 ? 12.722 -6.570 -19.224 1.00 95.00 190 VAL A C 1
ATOM 1410 O O . VAL A 1 190 ? 12.327 -7.255 -18.283 1.00 95.00 190 VAL A O 1
ATOM 1413 N N . VAL A 1 191 ? 11.912 -5.733 -19.878 1.00 93.06 191 VAL A N 1
ATOM 1414 C CA . VAL A 1 191 ? 10.498 -5.536 -19.505 1.00 93.06 191 VAL A CA 1
ATOM 1415 C C . VAL A 1 191 ? 9.734 -6.862 -19.532 1.00 93.06 191 VAL A C 1
ATOM 1417 O O . VAL A 1 191 ? 9.060 -7.212 -18.563 1.00 93.06 191 VAL A O 1
ATOM 1420 N N . ARG A 1 192 ? 9.892 -7.669 -20.593 1.00 93.38 192 ARG A N 1
ATOM 1421 C CA . ARG A 1 192 ? 9.272 -9.005 -20.670 1.00 93.38 192 ARG A CA 1
ATOM 1422 C C . ARG A 1 192 ? 9.749 -9.934 -19.556 1.00 93.38 192 ARG A C 1
ATOM 1424 O O . ARG A 1 192 ? 8.944 -10.687 -19.012 1.00 93.38 192 ARG A O 1
ATOM 1431 N N . LYS A 1 193 ? 11.042 -9.903 -19.220 1.00 94.38 193 LYS A N 1
ATOM 1432 C CA . LYS A 1 193 ? 11.614 -10.693 -18.121 1.00 94.38 193 LYS A CA 1
ATOM 1433 C C . LYS A 1 193 ? 11.011 -10.282 -16.779 1.00 94.38 193 LYS A C 1
ATOM 1435 O O . LYS A 1 193 ? 10.614 -11.157 -16.017 1.00 94.38 193 LYS A O 1
ATOM 1440 N N . GLN A 1 194 ? 10.903 -8.982 -16.508 1.00 94.06 194 GLN A N 1
ATOM 1441 C CA . GLN A 1 194 ? 10.302 -8.475 -15.277 1.00 94.06 194 GLN A CA 1
ATOM 1442 C C . GLN A 1 194 ? 8.815 -8.844 -15.178 1.00 94.06 194 GLN A C 1
ATOM 1444 O O . GLN A 1 194 ? 8.386 -9.382 -14.161 1.00 94.06 194 GLN A O 1
ATOM 1449 N N . HIS A 1 195 ? 8.050 -8.662 -16.255 1.00 90.12 195 HIS A N 1
ATOM 1450 C CA . HIS A 1 195 ? 6.642 -9.059 -16.294 1.00 90.12 195 HIS A CA 1
ATOM 1451 C C . HIS A 1 195 ? 6.456 -10.558 -16.006 1.00 90.12 195 HIS A C 1
ATOM 1453 O O . HIS A 1 195 ? 5.658 -10.935 -15.155 1.00 90.12 195 HIS A O 1
ATOM 1459 N N . ARG A 1 196 ? 7.243 -11.429 -16.659 1.00 92.94 196 ARG A N 1
ATOM 1460 C CA . ARG A 1 196 ? 7.203 -12.886 -16.422 1.00 92.94 196 ARG A CA 1
ATOM 1461 C C . ARG A 1 196 ? 7.570 -13.278 -14.992 1.00 92.94 196 ARG A C 1
ATOM 1463 O O . ARG A 1 196 ? 7.107 -14.309 -14.526 1.00 92.94 196 ARG A O 1
ATOM 1470 N N . ALA A 1 197 ? 8.401 -12.485 -14.319 1.00 92.81 197 ALA A N 1
ATOM 1471 C CA . ALA A 1 197 ? 8.754 -12.716 -12.924 1.00 92.81 197 ALA A CA 1
ATOM 1472 C C . ALA A 1 197 ? 7.618 -12.353 -11.950 1.00 92.81 197 ALA A C 1
ATOM 1474 O O . ALA A 1 197 ? 7.697 -12.739 -10.793 1.00 92.81 197 ALA A O 1
ATOM 1475 N N . GLY A 1 198 ? 6.575 -11.644 -12.398 1.00 91.06 198 GLY A N 1
ATOM 1476 C CA . GLY A 1 198 ? 5.436 -11.245 -11.566 1.00 91.06 198 GLY A CA 1
ATOM 1477 C C . GLY A 1 198 ? 5.461 -9.785 -11.108 1.00 91.06 198 GLY A C 1
ATOM 1478 O O . GLY A 1 198 ? 4.624 -9.388 -10.299 1.00 91.06 198 GLY A O 1
ATOM 1479 N N . TYR A 1 199 ? 6.385 -8.964 -11.619 1.00 91.62 199 TYR A N 1
ATOM 1480 C CA . TYR A 1 199 ? 6.358 -7.525 -11.351 1.00 91.62 199 TYR A CA 1
ATOM 1481 C C . TYR A 1 199 ? 5.191 -6.850 -12.072 1.00 91.62 199 TYR A C 1
ATOM 1483 O O . TYR A 1 199 ? 4.879 -7.168 -13.223 1.00 91.62 199 TYR A O 1
ATOM 1491 N N . ARG A 1 200 ? 4.562 -5.882 -11.399 1.00 83.25 200 ARG A N 1
ATOM 1492 C CA . ARG A 1 200 ? 3.405 -5.160 -11.936 1.00 83.25 200 ARG A CA 1
ATOM 1493 C C . ARG A 1 200 ? 3.862 -3.976 -12.779 1.00 83.25 200 ARG A C 1
ATOM 1495 O O . ARG A 1 200 ? 4.716 -3.198 -12.358 1.00 83.25 200 ARG A O 1
ATOM 1502 N N . ALA A 1 201 ? 3.234 -3.816 -13.936 1.00 75.44 201 ALA A N 1
ATOM 1503 C CA . ALA A 1 201 ? 3.333 -2.620 -14.756 1.00 75.44 201 ALA A CA 1
ATOM 1504 C C . ALA A 1 201 ? 1.930 -2.030 -14.920 1.00 75.44 201 ALA A C 1
ATOM 1506 O O . ALA A 1 201 ? 1.023 -2.712 -15.395 1.00 75.44 201 ALA A O 1
ATOM 1507 N N . ASN A 1 202 ? 1.774 -0.771 -14.519 1.00 86.69 202 ASN A N 1
ATOM 1508 C CA . ASN A 1 202 ? 0.586 0.027 -14.794 1.00 86.69 202 ASN A CA 1
ATOM 1509 C C . ASN A 1 202 ? 1.005 1.112 -15.779 1.00 86.69 202 ASN A C 1
ATOM 1511 O O . ASN A 1 202 ? 2.066 1.715 -15.601 1.00 86.69 202 ASN A O 1
ATOM 1515 N N . LEU A 1 203 ? 0.203 1.338 -16.811 1.00 89.25 203 LEU A N 1
ATOM 1516 C CA . LEU A 1 203 ? 0.516 2.295 -17.867 1.00 89.25 203 LEU A CA 1
ATOM 1517 C C . LEU A 1 203 ? -0.622 3.297 -17.986 1.00 89.25 203 LEU A C 1
ATOM 1519 O O . LEU A 1 203 ? -1.786 2.955 -17.789 1.00 89.25 203 LEU A O 1
ATOM 1523 N N . ILE A 1 204 ? -0.271 4.518 -18.356 1.00 94.12 204 ILE A N 1
ATOM 1524 C CA . ILE A 1 204 ? -1.220 5.510 -18.844 1.00 94.12 204 ILE A CA 1
ATOM 1525 C C . ILE A 1 204 ? -0.821 5.866 -20.271 1.00 94.12 204 ILE A C 1
ATOM 1527 O O . ILE A 1 204 ? 0.368 5.944 -20.585 1.00 94.12 204 ILE A O 1
ATOM 1531 N N . LEU A 1 205 ? -1.811 6.042 -21.135 1.00 94.94 205 LEU A N 1
ATOM 1532 C CA . LEU A 1 205 ? -1.635 6.647 -22.445 1.00 94.94 205 LEU A CA 1
ATOM 1533 C C . LEU A 1 205 ? -2.034 8.111 -22.323 1.00 94.94 205 LEU A C 1
ATOM 1535 O O . LEU A 1 205 ? -3.113 8.411 -21.820 1.00 94.94 205 LEU A O 1
ATOM 1539 N N . VAL A 1 206 ? -1.172 9.011 -22.775 1.00 96.25 206 VAL A N 1
ATOM 1540 C CA . VAL A 1 206 ? -1.387 10.459 -22.679 1.00 96.25 206 VAL A CA 1
ATOM 1541 C C . VAL A 1 206 ? -1.560 11.060 -24.078 1.00 96.25 206 VAL A C 1
ATOM 1543 O O . VAL A 1 206 ? -0.964 10.533 -25.021 1.00 96.25 206 VAL A O 1
ATOM 1546 N N . PRO A 1 207 ? -2.379 12.117 -24.248 1.00 93.38 207 PRO A N 1
ATOM 1547 C CA . PRO A 1 207 ? -2.682 12.675 -25.572 1.00 93.38 207 PRO A CA 1
ATOM 1548 C C . PRO A 1 207 ? -1.477 13.286 -26.305 1.00 93.38 207 PRO A C 1
ATOM 1550 O O . PRO A 1 207 ? -1.455 13.313 -27.535 1.00 93.38 207 PRO A O 1
ATOM 1553 N N . SER A 1 208 ? -0.486 13.785 -25.564 1.00 94.25 208 SER A N 1
ATOM 1554 C CA . SER A 1 208 ? 0.717 14.438 -26.094 1.00 94.25 208 SER A CA 1
ATOM 1555 C C . SER A 1 208 ? 1.909 14.269 -25.142 1.00 94.25 208 SER A C 1
ATOM 1557 O O . SER A 1 208 ? 1.785 13.664 -24.078 1.00 94.25 208 SER A O 1
ATOM 1559 N N . ASP A 1 209 ? 3.088 14.741 -25.563 1.00 94.56 209 ASP A N 1
ATOM 1560 C CA . ASP A 1 209 ? 4.349 14.571 -24.834 1.00 94.56 209 ASP A CA 1
ATOM 1561 C C . ASP A 1 209 ? 4.340 15.317 -23.478 1.00 94.56 209 ASP A C 1
ATOM 1563 O O . ASP A 1 209 ? 4.358 16.555 -23.464 1.00 94.56 209 ASP A O 1
ATOM 1567 N N . PRO A 1 210 ? 4.369 14.589 -22.342 1.00 94.06 210 PRO A N 1
ATOM 1568 C CA . PRO A 1 210 ? 4.303 15.185 -21.012 1.00 94.06 210 PRO A CA 1
ATOM 1569 C C . PRO A 1 210 ? 5.570 15.956 -20.623 1.00 94.06 210 PRO A C 1
ATOM 1571 O O . PRO A 1 210 ? 5.559 16.669 -19.621 1.00 94.06 210 PRO A O 1
ATOM 1574 N N . LEU A 1 211 ? 6.666 15.831 -21.383 1.00 92.88 211 LEU A N 1
ATOM 1575 C CA . LEU A 1 211 ? 7.874 16.631 -21.167 1.00 92.88 211 LEU A CA 1
ATOM 1576 C C . LEU A 1 211 ? 7.697 18.083 -21.626 1.00 92.88 211 LEU A C 1
ATOM 1578 O O . LEU A 1 211 ? 8.390 18.964 -21.121 1.00 92.88 211 LEU A O 1
ATOM 1582 N N . ASN A 1 212 ? 6.770 18.333 -22.557 1.00 95.62 212 ASN A N 1
ATOM 1583 C CA . ASN A 1 212 ? 6.443 19.680 -23.026 1.00 95.62 212 ASN A CA 1
ATOM 1584 C C . ASN A 1 212 ? 5.284 20.296 -22.232 1.00 95.62 212 ASN A C 1
ATOM 1586 O O . ASN A 1 212 ? 5.263 21.506 -22.021 1.00 95.62 212 ASN A O 1
ATOM 1590 N N . ASP A 1 213 ? 4.330 19.472 -21.793 1.00 92.19 213 ASP A N 1
ATOM 1591 C CA . ASP A 1 213 ? 3.172 19.901 -21.012 1.00 92.19 213 ASP A CA 1
ATOM 1592 C C . ASP A 1 213 ? 2.755 18.807 -20.025 1.00 92.19 213 ASP A C 1
ATOM 1594 O O . ASP A 1 213 ? 2.172 17.797 -20.406 1.00 92.19 213 ASP A O 1
ATOM 1598 N N . ILE A 1 214 ? 3.027 19.011 -18.736 1.00 93.94 214 ILE A N 1
ATOM 1599 C CA . ILE A 1 214 ? 2.702 18.027 -17.698 1.00 93.94 214 ILE A CA 1
ATOM 1600 C C . ILE A 1 214 ? 1.192 17.921 -17.423 1.00 93.94 214 ILE A C 1
ATOM 1602 O O . ILE A 1 214 ? 0.742 16.921 -16.861 1.00 93.94 214 ILE A O 1
ATOM 1606 N N . SER A 1 215 ? 0.389 18.917 -17.823 1.00 93.31 215 SER A N 1
ATOM 1607 C CA . SER A 1 215 ? -1.062 18.919 -17.577 1.00 93.31 215 SER A CA 1
ATOM 1608 C C . SER A 1 215 ? -1.788 17.797 -18.324 1.00 93.31 215 SER A C 1
ATOM 1610 O O . SER A 1 215 ? -2.847 17.342 -17.897 1.00 93.31 215 SER A O 1
ATOM 1612 N N . VAL A 1 216 ? -1.165 17.241 -19.369 1.00 92.56 216 VAL A N 1
ATOM 1613 C CA . VAL A 1 216 ? -1.669 16.089 -20.137 1.00 92.56 216 VAL A CA 1
ATOM 1614 C C . VAL A 1 216 ? -1.854 14.832 -19.277 1.00 92.56 216 VAL A C 1
ATOM 1616 O O . VAL A 1 216 ? -2.570 13.912 -19.673 1.00 92.56 216 VAL A O 1
ATOM 1619 N N . LEU A 1 217 ? -1.222 14.779 -18.097 1.00 91.69 217 LEU A N 1
ATOM 1620 C CA . LEU A 1 217 ? -1.396 13.700 -17.125 1.00 91.69 217 LEU A CA 1
ATOM 1621 C C . LEU A 1 217 ? -2.748 13.759 -16.395 1.00 91.69 217 LEU A C 1
ATOM 1623 O O . LEU A 1 217 ? -3.178 12.742 -15.853 1.00 91.69 217 LEU A O 1
ATOM 1627 N N . GLU A 1 218 ? -3.423 14.913 -16.376 1.00 90.06 218 GLU A N 1
ATOM 1628 C CA . GLU A 1 218 ? -4.729 15.086 -15.722 1.00 90.06 218 GLU A CA 1
ATOM 1629 C C . GLU A 1 218 ? -5.842 14.325 -16.463 1.00 90.06 218 GLU A C 1
ATOM 1631 O O . GLU A 1 218 ? -6.748 13.753 -15.848 1.00 90.06 218 GLU A O 1
ATOM 1636 N N . PHE A 1 219 ? -5.741 14.250 -17.794 1.00 89.00 219 PHE A N 1
ATOM 1637 C CA . PHE A 1 219 ? -6.721 13.602 -18.666 1.00 89.00 219 PHE A CA 1
ATOM 1638 C C . PHE A 1 219 ? -6.040 12.577 -19.585 1.00 89.00 219 PHE A C 1
ATOM 1640 O O . PHE A 1 219 ? -5.868 12.831 -20.779 1.00 89.00 219 PHE A O 1
ATOM 1647 N N . PRO A 1 220 ? -5.641 11.407 -19.050 1.00 93.94 220 PRO A N 1
ATOM 1648 C CA . PRO A 1 220 ? -5.044 10.364 -19.869 1.00 93.94 220 PRO A CA 1
ATOM 1649 C C . PRO A 1 220 ? -6.066 9.828 -20.879 1.00 93.94 220 PRO A C 1
ATOM 1651 O O . PRO A 1 220 ? -7.219 9.589 -20.524 1.00 93.94 220 PRO A O 1
ATOM 1654 N N . ALA A 1 221 ? -5.607 9.567 -22.104 1.00 95.50 221 ALA A N 1
ATOM 1655 C CA . ALA A 1 221 ? -6.379 8.951 -23.185 1.00 95.50 221 ALA A CA 1
ATOM 1656 C C . ALA A 1 221 ? -6.752 7.482 -22.904 1.00 95.50 221 ALA A C 1
ATOM 1658 O O . ALA A 1 221 ? -7.633 6.913 -23.550 1.00 95.50 221 ALA A O 1
ATOM 1659 N N . GLY A 1 222 ? -6.056 6.846 -21.962 1.00 96.38 222 GLY A N 1
ATOM 1660 C CA . GLY A 1 222 ? -6.397 5.518 -21.479 1.00 96.38 222 GLY A CA 1
ATOM 1661 C C . GLY A 1 222 ? -5.491 5.051 -20.345 1.00 96.38 222 GLY A C 1
ATOM 1662 O O . GLY A 1 222 ? -4.414 5.602 -20.111 1.00 96.38 222 GLY A O 1
ATOM 1663 N N . VAL A 1 223 ? -5.932 4.025 -19.628 1.00 96.00 223 VAL A N 1
ATOM 1664 C CA . VAL A 1 223 ? -5.225 3.435 -18.487 1.00 96.00 223 VAL A CA 1
ATOM 1665 C C . VAL A 1 223 ? -5.163 1.923 -18.663 1.00 96.00 223 VAL A C 1
ATOM 1667 O O . VAL A 1 223 ? -6.172 1.272 -18.909 1.00 96.00 223 VAL A O 1
ATOM 1670 N N . MET A 1 224 ? -3.975 1.348 -18.491 1.00 93.06 224 MET A N 1
ATOM 1671 C CA . MET A 1 224 ? -3.765 -0.093 -18.391 1.00 93.06 224 MET A CA 1
ATOM 1672 C C . MET A 1 224 ? -3.445 -0.451 -16.942 1.00 93.06 224 MET A C 1
ATOM 1674 O O . MET A 1 224 ? -2.409 -0.042 -16.407 1.00 93.06 224 MET A O 1
ATOM 1678 N N . ILE A 1 225 ? -4.303 -1.247 -16.311 1.00 91.44 225 ILE A N 1
ATOM 1679 C CA . ILE A 1 225 ? -4.121 -1.694 -14.928 1.00 91.44 225 ILE A CA 1
ATOM 1680 C C . ILE A 1 225 ? -4.607 -3.133 -14.766 1.00 91.44 225 ILE A C 1
ATOM 1682 O O . ILE A 1 225 ? -5.659 -3.501 -15.272 1.00 91.44 225 ILE A O 1
ATOM 1686 N N . ASN A 1 226 ? -3.842 -3.973 -14.064 1.00 86.12 226 ASN A N 1
ATOM 1687 C CA . ASN A 1 226 ? -4.210 -5.373 -13.778 1.00 86.12 226 ASN A CA 1
ATOM 1688 C C . ASN A 1 226 ? -4.594 -6.211 -15.014 1.00 86.12 226 ASN A C 1
ATOM 1690 O O . ASN A 1 226 ? -5.460 -7.076 -14.929 1.00 86.12 226 ASN A O 1
ATOM 1694 N N . GLY A 1 227 ? -3.965 -5.959 -16.166 1.00 85.62 227 GLY A N 1
ATOM 1695 C CA . GLY A 1 227 ? -4.303 -6.661 -17.409 1.00 85.62 227 GLY A CA 1
ATOM 1696 C C . GLY A 1 227 ? -5.534 -6.109 -18.139 1.00 85.62 227 GLY A C 1
ATOM 1697 O O . GLY A 1 227 ? -5.909 -6.660 -19.168 1.00 85.62 227 GLY A O 1
ATOM 1698 N N . VAL A 1 228 ? -6.140 -5.028 -17.642 1.00 91.19 228 VAL A N 1
ATOM 1699 C CA . VAL A 1 228 ? -7.329 -4.390 -18.216 1.00 91.19 228 VAL A CA 1
ATOM 1700 C C . VAL A 1 228 ? -6.946 -3.059 -18.850 1.00 91.19 228 VAL A C 1
ATOM 1702 O O . VAL A 1 228 ? -6.376 -2.194 -18.183 1.00 91.19 228 VAL A O 1
ATOM 1705 N N . TRP A 1 229 ? -7.286 -2.905 -20.130 1.00 95.56 229 TRP A N 1
ATOM 1706 C CA . TRP A 1 229 ? -7.219 -1.634 -20.842 1.00 95.56 229 TRP A CA 1
ATOM 1707 C C . TRP A 1 229 ? -8.541 -0.885 -20.687 1.00 95.56 229 TRP A C 1
ATOM 1709 O O . TRP A 1 229 ? -9.605 -1.437 -20.964 1.00 95.56 229 TRP A O 1
ATOM 1719 N N . LEU A 1 230 ? -8.455 0.367 -20.252 1.00 96.31 230 LEU A N 1
ATOM 1720 C CA . LEU A 1 230 ? -9.560 1.306 -20.124 1.00 96.31 230 LEU A CA 1
ATOM 1721 C C . LEU A 1 230 ? -9.291 2.457 -21.089 1.00 96.31 230 LEU A C 1
ATOM 1723 O O . LEU A 1 230 ? -8.351 3.225 -20.883 1.00 96.31 230 LEU A O 1
ATOM 1727 N N . ASP A 1 231 ? -10.082 2.550 -22.151 1.00 96.00 231 ASP A N 1
ATOM 1728 C CA . ASP A 1 231 ? -10.018 3.672 -23.085 1.00 96.00 231 ASP A CA 1
ATOM 1729 C C . ASP A 1 231 ? -10.692 4.931 -22.514 1.00 96.00 231 ASP A C 1
ATOM 1731 O O . ASP A 1 231 ? -11.294 4.906 -21.439 1.00 96.00 231 ASP A O 1
ATOM 1735 N N . GLN A 1 232 ? -10.595 6.047 -23.239 1.00 93.31 232 GLN A N 1
ATOM 1736 C CA . GLN A 1 232 ? -11.178 7.325 -22.830 1.00 93.31 232 GLN A CA 1
ATOM 1737 C C . GLN A 1 232 ? -12.668 7.218 -22.468 1.00 93.31 232 GLN A C 1
ATOM 1739 O O . GLN A 1 232 ? -13.087 7.777 -21.458 1.00 93.31 232 GLN A O 1
ATOM 1744 N N . HIS A 1 233 ? -13.457 6.475 -23.251 1.00 94.19 233 HIS A N 1
ATOM 1745 C CA . HIS A 1 233 ? -14.889 6.313 -23.000 1.00 94.19 233 HIS A CA 1
ATOM 1746 C C . HIS A 1 233 ? -15.138 5.595 -21.668 1.00 94.19 233 HIS A C 1
ATOM 1748 O O . HIS A 1 233 ? -15.902 6.083 -20.836 1.00 94.19 233 HIS A O 1
ATOM 1754 N N . ALA A 1 234 ? -14.438 4.484 -21.420 1.00 94.69 234 ALA A N 1
ATOM 1755 C CA . ALA A 1 234 ? -14.512 3.770 -20.149 1.00 94.69 234 ALA A CA 1
ATOM 1756 C C . ALA A 1 234 ? -14.076 4.653 -18.967 1.00 94.69 234 ALA A C 1
ATOM 1758 O O . ALA A 1 234 ? -14.682 4.609 -17.896 1.00 94.69 234 ALA A O 1
ATOM 1759 N N . LEU A 1 235 ? -13.045 5.485 -19.142 1.00 92.81 235 LEU A N 1
ATOM 1760 C CA . LEU A 1 235 ? -12.606 6.425 -18.108 1.00 92.81 235 LEU A CA 1
ATOM 1761 C C . LEU A 1 235 ? -13.656 7.501 -17.815 1.00 92.81 235 LEU A C 1
ATOM 1763 O O . LEU A 1 235 ? -13.850 7.861 -16.651 1.00 92.81 235 LEU A O 1
ATOM 1767 N N . ASP A 1 236 ? -14.344 8.004 -18.835 1.00 90.31 236 ASP A N 1
ATOM 1768 C CA . ASP A 1 236 ? -15.400 9.001 -18.670 1.00 90.31 236 ASP A CA 1
ATOM 1769 C C . ASP A 1 236 ? -16.636 8.402 -17.985 1.00 90.31 236 ASP A C 1
ATOM 1771 O O . ASP A 1 236 ? -17.187 9.027 -17.074 1.00 90.31 236 ASP A O 1
ATOM 1775 N N . GLU A 1 237 ? -17.006 7.159 -18.308 1.00 90.06 237 GLU A N 1
ATOM 1776 C CA . GLU A 1 237 ? -18.031 6.406 -17.574 1.00 90.06 237 GLU A CA 1
ATOM 1777 C C . GLU A 1 237 ? -17.648 6.198 -16.102 1.00 90.06 237 GLU A C 1
ATOM 1779 O O . GLU A 1 237 ? -18.470 6.418 -15.209 1.00 90.06 237 GLU A O 1
ATOM 1784 N N . LEU A 1 238 ? -16.391 5.833 -15.819 1.00 88.31 238 LEU A N 1
ATOM 1785 C CA . LEU A 1 238 ? -15.897 5.683 -14.448 1.00 88.31 238 LEU A CA 1
ATOM 1786 C C . LEU A 1 238 ? -15.989 7.006 -13.678 1.00 88.31 238 LEU A C 1
ATOM 1788 O O . LEU A 1 238 ? -16.512 7.024 -12.561 1.00 88.31 238 LEU A O 1
ATOM 1792 N N . LYS A 1 239 ? -15.564 8.125 -14.278 1.00 84.38 239 LYS A N 1
ATOM 1793 C CA . LYS A 1 239 ? -15.684 9.467 -13.680 1.00 84.38 239 LYS A CA 1
ATOM 1794 C C . LYS A 1 239 ? -17.142 9.850 -13.437 1.00 84.38 239 LYS A C 1
ATOM 1796 O O . LYS A 1 239 ?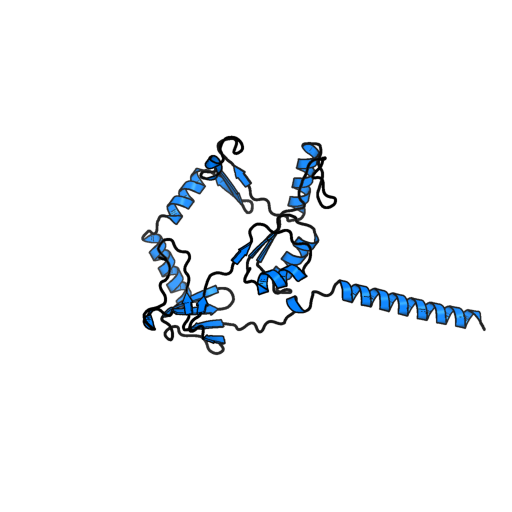 -17.463 10.371 -12.369 1.00 84.38 239 LYS A O 1
ATOM 1801 N N . ALA A 1 240 ? -18.024 9.584 -14.398 1.00 81.56 240 ALA A N 1
ATOM 1802 C CA . ALA A 1 240 ? -19.452 9.839 -14.260 1.00 81.56 240 ALA A CA 1
ATOM 1803 C C . ALA A 1 240 ? -20.060 9.001 -13.125 1.00 81.56 240 ALA A C 1
ATOM 1805 O O . ALA A 1 240 ? -20.800 9.537 -12.303 1.00 81.56 240 ALA A O 1
ATOM 1806 N N . SER A 1 241 ? -19.686 7.722 -13.014 1.00 76.31 241 SER A N 1
ATOM 1807 C CA . SER A 1 241 ? -20.149 6.829 -11.945 1.00 76.31 241 SER A CA 1
ATOM 1808 C C . SER A 1 241 ? -19.666 7.255 -10.556 1.00 76.31 241 SER A C 1
ATOM 1810 O O . SER A 1 241 ? -20.423 7.165 -9.594 1.00 76.31 241 SER A O 1
ATOM 1812 N N . ALA A 1 242 ? -18.440 7.779 -10.451 1.00 72.69 242 ALA A N 1
ATOM 1813 C CA . ALA A 1 242 ? -17.878 8.275 -9.197 1.00 72.69 242 ALA A CA 1
ATOM 1814 C C . ALA A 1 242 ? -18.541 9.582 -8.731 1.00 72.69 242 ALA A C 1
ATOM 1816 O O . ALA A 1 242 ? -18.645 9.829 -7.532 1.00 72.69 242 ALA A O 1
ATOM 1817 N N . ARG A 1 243 ? -19.001 10.415 -9.674 1.00 69.12 243 ARG A N 1
ATOM 1818 C CA . ARG A 1 243 ? -19.734 11.661 -9.396 1.00 69.12 243 ARG A CA 1
ATOM 1819 C C . ARG A 1 243 ? -21.234 11.433 -9.170 1.00 69.12 243 ARG A C 1
ATOM 1821 O O . ARG A 1 243 ? -21.878 12.247 -8.517 1.00 69.12 243 ARG A O 1
ATOM 1828 N N . GLY A 1 244 ? -21.792 10.355 -9.723 1.00 53.16 244 GLY A N 1
ATOM 1829 C CA . GLY A 1 244 ? -23.219 10.041 -9.703 1.00 53.16 244 GLY A CA 1
ATOM 1830 C C . GLY A 1 244 ? -23.645 9.166 -8.522 1.00 53.16 244 GLY A C 1
ATOM 1831 O O . GLY A 1 244 ? -23.757 7.943 -8.638 1.00 53.16 244 GLY A O 1
ATOM 1832 N N . SER A 1 245 ? -23.973 9.775 -7.385 1.00 54.00 245 SER A N 1
ATOM 1833 C CA . SER A 1 245 ? -24.806 9.144 -6.355 1.00 54.00 245 SER A CA 1
ATOM 1834 C C . SER A 1 245 ? -26.277 9.135 -6.805 1.00 54.00 245 SER A C 1
ATOM 1836 O O . SER A 1 245 ? -27.078 9.981 -6.422 1.00 54.00 245 SER A O 1
ATOM 1838 N N . ASN A 1 246 ? -26.648 8.161 -7.642 1.00 57.41 246 ASN A N 1
ATOM 1839 C CA . ASN A 1 246 ? -28.008 8.040 -8.187 1.00 57.41 246 ASN A CA 1
ATOM 1840 C C . ASN A 1 246 ? -28.840 7.015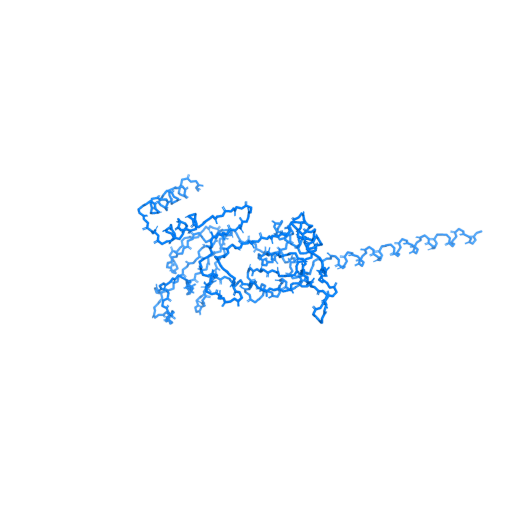 -7.381 1.00 57.41 246 ASN A C 1
ATOM 1842 O O . ASN A 1 246 ? -28.293 6.189 -6.648 1.00 57.41 246 ASN A O 1
ATOM 1846 N N . THR A 1 247 ? -30.167 6.991 -7.563 1.00 57.09 247 THR A N 1
ATOM 1847 C CA . THR A 1 247 ? -31.122 6.071 -6.894 1.00 57.09 247 THR A CA 1
ATOM 1848 C C . THR A 1 247 ? -30.727 4.587 -6.979 1.00 57.09 247 THR A C 1
ATOM 1850 O O . THR A 1 247 ? -31.011 3.810 -6.072 1.00 57.09 247 THR A O 1
ATOM 1853 N N . ILE A 1 248 ? -30.020 4.186 -8.041 1.00 57.81 248 ILE A N 1
ATOM 1854 C CA . ILE A 1 248 ? -29.494 2.821 -8.219 1.00 57.81 248 ILE A CA 1
ATOM 1855 C C . ILE A 1 248 ? -28.333 2.530 -7.258 1.00 57.81 248 ILE A C 1
ATOM 1857 O O . ILE A 1 248 ? -28.237 1.422 -6.739 1.00 57.81 248 ILE A O 1
ATOM 1861 N N . THR A 1 249 ? -27.473 3.509 -6.969 1.00 60.19 249 THR A N 1
ATOM 1862 C CA . THR A 1 249 ? -26.421 3.391 -5.949 1.00 60.19 249 THR A CA 1
ATOM 1863 C C . THR A 1 249 ? -27.047 3.224 -4.564 1.00 60.19 249 THR A C 1
ATOM 1865 O O . THR A 1 249 ? -26.623 2.355 -3.809 1.00 60.19 249 THR A O 1
ATOM 1868 N N . PHE A 1 250 ? -28.128 3.956 -4.271 1.00 58.38 250 PHE A N 1
ATOM 1869 C CA . PHE A 1 250 ? -28.914 3.782 -3.044 1.00 58.38 250 PHE A CA 1
ATOM 1870 C C . PHE A 1 250 ? -29.553 2.386 -2.947 1.00 58.38 250 PHE A C 1
ATOM 1872 O O . PHE A 1 250 ? -29.412 1.720 -1.925 1.00 58.38 250 PHE A O 1
ATOM 1879 N N . LEU A 1 251 ? -30.187 1.895 -4.018 1.00 56.03 251 LEU A N 1
ATOM 1880 C CA . LEU A 1 251 ? -30.754 0.541 -4.073 1.00 56.03 251 LEU A CA 1
ATOM 1881 C C . LEU A 1 251 ? -29.682 -0.553 -3.956 1.00 56.03 251 LEU A C 1
ATOM 1883 O O . LEU A 1 251 ? -29.914 -1.545 -3.276 1.00 56.03 251 LEU A O 1
ATOM 1887 N N . ARG A 1 252 ? -28.496 -0.378 -4.555 1.00 61.94 252 ARG A N 1
ATOM 1888 C CA . ARG A 1 252 ? -27.354 -1.297 -4.385 1.00 61.94 252 ARG A CA 1
ATOM 1889 C C . ARG A 1 252 ? -26.857 -1.316 -2.942 1.00 61.94 252 ARG A C 1
ATOM 1891 O O . ARG A 1 252 ? -26.582 -2.393 -2.423 1.00 61.94 252 ARG A O 1
ATOM 1898 N N . SER A 1 253 ? -26.780 -0.161 -2.286 1.00 58.22 253 SER A N 1
ATOM 1899 C CA . SER A 1 253 ? -26.467 -0.080 -0.857 1.00 58.22 253 SER A CA 1
ATOM 1900 C C . SER A 1 253 ? -27.551 -0.743 -0.005 1.00 58.22 253 SER A C 1
ATOM 1902 O O . SER A 1 253 ? -27.223 -1.481 0.915 1.00 58.22 253 SER A O 1
ATOM 1904 N N . LEU A 1 254 ? -28.830 -0.567 -0.346 1.00 61.09 254 LEU A N 1
ATOM 1905 C CA . LEU A 1 254 ? -29.951 -1.202 0.350 1.00 61.09 254 LEU A CA 1
ATOM 1906 C C . LEU A 1 254 ? -29.948 -2.730 0.177 1.00 61.09 254 LEU A C 1
ATOM 1908 O O . LEU A 1 254 ? -30.130 -3.448 1.153 1.00 61.09 254 LEU A O 1
ATOM 1912 N N . ILE A 1 255 ? -29.685 -3.234 -1.035 1.00 68.38 255 ILE A N 1
ATOM 1913 C CA . ILE A 1 255 ? -29.528 -4.671 -1.308 1.00 68.38 255 ILE A CA 1
ATOM 1914 C C . ILE A 1 255 ? -28.342 -5.229 -0.524 1.00 68.38 255 ILE A C 1
ATOM 1916 O O . ILE A 1 255 ? -28.500 -6.255 0.123 1.00 68.38 255 ILE A O 1
ATOM 1920 N N . ARG A 1 256 ? -27.198 -4.532 -0.484 1.00 62.88 256 ARG A N 1
ATOM 1921 C CA . ARG A 1 256 ? -26.056 -4.939 0.350 1.00 62.88 256 ARG A CA 1
ATOM 1922 C C . ARG A 1 256 ? -26.410 -4.972 1.837 1.00 62.88 256 ARG A C 1
ATOM 1924 O O . ARG A 1 256 ? -26.043 -5.921 2.512 1.00 62.88 256 ARG A O 1
ATOM 1931 N N . VAL A 1 257 ? -27.174 -4.001 2.343 1.00 64.12 257 VAL A N 1
ATOM 1932 C CA . VAL A 1 257 ? -27.678 -4.003 3.732 1.00 64.12 257 VAL A CA 1
ATOM 1933 C C . VAL A 1 257 ? -28.623 -5.186 3.992 1.00 64.12 257 VAL A C 1
ATOM 1935 O O . VAL A 1 257 ? -28.595 -5.768 5.075 1.00 64.12 257 VAL A O 1
ATOM 1938 N N . ILE A 1 258 ? -29.449 -5.566 3.015 1.00 64.44 258 ILE A N 1
ATOM 1939 C CA . ILE A 1 258 ? -30.342 -6.729 3.107 1.00 64.44 258 ILE A CA 1
ATOM 1940 C C . ILE A 1 258 ? -29.544 -8.041 3.053 1.00 64.44 258 ILE A C 1
ATOM 1942 O O . ILE A 1 258 ? -29.766 -8.908 3.893 1.00 64.44 258 ILE A O 1
ATOM 1946 N N . GLU A 1 259 ? -28.582 -8.178 2.137 1.00 60.28 259 GLU A N 1
ATOM 1947 C CA . GLU A 1 259 ? -27.656 -9.320 2.071 1.00 60.28 259 GLU A CA 1
ATOM 1948 C C . GLU A 1 259 ? -26.871 -9.471 3.380 1.00 60.28 259 GLU A C 1
ATOM 1950 O O . GLU A 1 259 ? -26.776 -10.572 3.918 1.00 60.28 259 GLU A O 1
ATOM 1955 N N . MET A 1 260 ? -26.401 -8.361 3.957 1.00 52.66 260 MET A N 1
ATOM 1956 C CA . MET A 1 260 ? -25.729 -8.342 5.259 1.00 52.66 260 MET A CA 1
ATOM 1957 C C . MET A 1 260 ? -26.617 -8.866 6.396 1.00 52.66 260 MET A C 1
ATOM 1959 O O . MET A 1 260 ? -26.102 -9.510 7.305 1.00 52.66 260 MET A O 1
ATOM 1963 N N . LYS A 1 261 ? -27.935 -8.626 6.358 1.00 48.47 261 LYS A N 1
ATOM 1964 C CA . LYS A 1 261 ? -28.880 -9.090 7.393 1.00 48.47 261 LYS A CA 1
ATOM 1965 C C . LYS A 1 261 ? -29.424 -10.504 7.176 1.00 48.47 261 LYS A C 1
ATOM 1967 O O . LYS A 1 261 ? -29.963 -11.072 8.118 1.00 48.47 261 LYS A O 1
ATOM 1972 N N . LEU A 1 262 ? -29.353 -11.036 5.956 1.00 48.44 262 LEU A N 1
ATOM 1973 C CA . LEU A 1 262 ? -29.890 -12.359 5.609 1.00 48.44 262 LEU A CA 1
ATOM 1974 C C . LEU A 1 262 ? -28.825 -13.465 5.593 1.00 48.44 262 LEU A C 1
ATOM 1976 O O . LEU A 1 262 ? -29.185 -14.637 5.681 1.00 48.44 262 LEU A O 1
ATOM 1980 N N . PHE A 1 263 ? -27.540 -13.109 5.478 1.00 47.59 263 PHE A N 1
ATOM 1981 C CA . PHE A 1 263 ? -26.413 -14.053 5.443 1.00 47.59 263 PHE A CA 1
ATOM 1982 C C . PHE A 1 263 ? -25.424 -13.895 6.617 1.00 47.59 263 PHE A C 1
ATOM 1984 O O . PHE A 1 263 ? -24.287 -14.363 6.528 1.00 47.59 263 PHE A O 1
ATOM 1991 N N . THR A 1 264 ? -25.856 -13.267 7.715 1.00 44.69 264 THR A N 1
ATOM 1992 C CA . THR A 1 264 ? -25.237 -13.365 9.053 1.00 44.69 264 THR A CA 1
ATOM 1993 C C . THR A 1 264 ? -26.151 -14.133 9.998 1.00 44.69 264 THR A C 1
ATOM 1995 O O . THR A 1 264 ? -25.608 -14.767 10.930 1.00 44.69 264 THR A O 1
#

Mean predicted aligned error: 11.28 Å

Sequence (264 aa):
MPRSKAIKVAAIALVISIAVLASLWMLILRPPSALQQQAFKPNAVLFDNVRVLSMAHDSQALPAPATPSELQAVLVIGNQIAEIGVAGSVPAPRGTLLVDGRGQTLMPGLIDAHVHLNDETELAAYLAHGVTGLRNMSGYPFHLRLIERIAQQQLIAPDLITTGPIINSSGPNELVLQTTVTTADEARAVVRKQHRAGYRANLILVPSDPLNDISVLEFPAGVMINGVWLDQHALDELKASARGSNTITFLRSLIRVIEMKLFT

Secondary structure (DSSP, 8-state):
-HHHHHHHHHHHHHHHHHHHHHHHHHHHTSPPTTT-------SEEEEEEEEE---STT----PPPSSGGG-EEEEEETTEEEEEEETTTS---TT-EEEE-TT-EE-PPEEEEEE----TTHHHHHHHTTEEEEEESS--HHHHHHHHHHHTTSS---EEEE--SPEE-SSTT--TTSEE--SHHHHHHHHHHHHHHT----EEE-SS-TTT-GGGGTS-SEEEETTEEEEHHHHHHHHHHHH---HHHHHHHHHHHHHHHH--

pLDDT: mean 84.58, std 13.52, range [44.69, 97.81]

InterPro domains:
  IPR011059 Metal-dependent hydrolase, composite domain superfamily [G3DSA:2.30.40.10] (40-129)
  IPR011059 Metal-dependent hydrolase, composite domain superfamily [G3DSA:2.30.40.10] (149-233)
  IPR011059 Metal-dependent hydrolase, composite domain superfamily [SSF51338] (72-118)
  IPR011059 Metal-dependent hydrolase, composite domain superfamily [SSF51338] (196-228)
  IPR018228 Deoxyribonuclease, TatD-related, conserved site [PS01137] (110-118)
  IPR032466 Metal-dependent hydrolase [SSF51556] (108-200)
  IPR051781 Metallo-dependent Hydrolase Enzymes [PTHR43135] (41-173)

Organism: NCBI:txid531312

Radius of gyration: 26.64 Å; Cα contacts (8 Å, |Δi|>4): 331; chains: 1; bounding box: 77×70×52 Å